Protein AF-L1J5E9-F1 (afdb_monomer_lite)

Structure (mmCIF, N/CA/C/O backbone):
data_AF-L1J5E9-F1
#
_entry.id   AF-L1J5E9-F1
#
loop_
_atom_site.group_PDB
_atom_site.id
_atom_site.type_symbol
_atom_site.label_atom_id
_atom_site.label_alt_id
_atom_site.label_comp_id
_atom_site.label_asym_id
_atom_site.label_entity_id
_atom_site.label_seq_id
_atom_site.pdbx_PDB_ins_code
_atom_site.Cartn_x
_atom_site.Cartn_y
_atom_site.Cartn_z
_atom_site.occupancy
_atom_site.B_iso_or_equiv
_atom_site.auth_seq_id
_atom_site.auth_comp_id
_atom_site.auth_asym_id
_atom_site.auth_atom_id
_atom_site.pdbx_PDB_model_num
ATOM 1 N N . MET A 1 1 ? -23.977 -14.784 -32.448 1.00 59.81 1 MET A N 1
ATOM 2 C CA . MET A 1 1 ? -24.125 -14.563 -30.993 1.00 59.81 1 MET A CA 1
ATOM 3 C C . MET A 1 1 ? -22.884 -13.841 -30.499 1.00 59.81 1 MET A C 1
ATOM 5 O O . MET A 1 1 ? -21.807 -14.130 -31.009 1.00 59.81 1 MET A O 1
ATOM 9 N N . SER A 1 2 ? -23.032 -12.866 -29.598 1.00 71.31 2 SER A N 1
ATOM 10 C CA . SER A 1 2 ? -21.884 -12.173 -28.995 1.00 71.31 2 SER A CA 1
ATOM 11 C C . SER A 1 2 ? -21.079 -13.171 -28.168 1.00 71.31 2 SER A C 1
ATOM 13 O O . SER A 1 2 ? -21.657 -13.899 -27.369 1.00 71.31 2 SER A O 1
ATOM 15 N N . PHE A 1 3 ? -19.759 -13.188 -28.349 1.00 68.50 3 PHE A N 1
ATOM 16 C CA . PHE A 1 3 ? -18.828 -14.067 -27.632 1.00 68.50 3 PHE A CA 1
ATOM 17 C C . PHE A 1 3 ? -18.921 -13.933 -26.097 1.00 68.50 3 PHE A C 1
ATOM 19 O O . PHE A 1 3 ? -18.527 -14.836 -25.371 1.00 68.50 3 PHE A O 1
ATOM 26 N N . PHE A 1 4 ? -19.482 -12.825 -25.603 1.00 83.06 4 PHE A N 1
ATOM 27 C CA . PHE A 1 4 ? -19.633 -12.534 -24.176 1.00 83.06 4 PHE A CA 1
ATOM 28 C C . PHE A 1 4 ? -21.056 -12.734 -23.641 1.00 83.06 4 PHE A C 1
ATOM 30 O O . PHE A 1 4 ? -21.322 -12.358 -22.503 1.00 83.06 4 PHE A O 1
ATOM 37 N N . ALA A 1 5 ? -21.977 -13.281 -24.444 1.00 81.00 5 ALA A N 1
ATOM 38 C CA . ALA A 1 5 ? -23.386 -13.409 -24.063 1.00 81.00 5 ALA A CA 1
ATOM 39 C C . ALA A 1 5 ? -23.590 -14.217 -22.768 1.00 81.00 5 ALA A C 1
ATOM 41 O O . ALA A 1 5 ? -24.485 -13.895 -21.992 1.00 81.00 5 ALA A O 1
ATOM 42 N N . ASP A 1 6 ? -22.711 -15.190 -22.514 1.00 86.31 6 ASP A N 1
ATOM 43 C CA . ASP A 1 6 ? -22.825 -16.121 -21.390 1.00 86.31 6 ASP A CA 1
ATOM 44 C C . ASP A 1 6 ? -21.812 -15.849 -20.267 1.00 86.31 6 ASP A C 1
ATOM 46 O O . ASP A 1 6 ? -21.653 -16.675 -19.370 1.00 86.31 6 ASP A O 1
ATOM 50 N N . VAL A 1 7 ? -21.097 -14.715 -20.292 1.00 81.19 7 VAL A N 1
ATOM 51 C CA . VAL A 1 7 ? -20.149 -14.379 -19.219 1.00 81.19 7 VAL A CA 1
ATOM 52 C C . VAL A 1 7 ? -20.923 -13.812 -18.023 1.00 81.19 7 VAL A C 1
ATOM 54 O O . VAL A 1 7 ? -21.458 -12.703 -18.116 1.00 81.19 7 VAL A O 1
ATOM 57 N N . PRO A 1 8 ? -20.989 -14.525 -16.881 1.00 80.62 8 PRO A N 1
ATOM 58 C CA . PRO A 1 8 ? -21.713 -14.042 -15.718 1.00 80.62 8 PRO A CA 1
ATOM 59 C C . PRO A 1 8 ? -20.995 -12.837 -15.110 1.00 80.62 8 PRO A C 1
ATOM 61 O O . PRO A 1 8 ? -19.765 -12.780 -15.032 1.00 80.62 8 PRO A O 1
ATOM 64 N N . LYS A 1 9 ? -21.774 -11.867 -14.630 1.00 80.19 9 LYS A N 1
ATOM 65 C CA . LYS A 1 9 ? -21.230 -10.730 -13.887 1.00 80.19 9 LYS A CA 1
ATOM 66 C C . LYS A 1 9 ? -20.602 -11.245 -12.592 1.00 80.19 9 LYS A C 1
ATOM 68 O O . LYS A 1 9 ? -21.281 -11.893 -11.797 1.00 80.19 9 LYS A O 1
ATOM 73 N N . ALA A 1 10 ? -19.324 -10.940 -12.376 1.00 70.69 10 ALA A N 1
ATOM 74 C CA . ALA A 1 10 ? -18.655 -11.272 -11.125 1.00 70.69 10 ALA A CA 1
ATOM 75 C C . ALA A 1 10 ? -19.403 -10.631 -9.938 1.00 70.69 10 ALA A C 1
ATOM 77 O O . ALA A 1 10 ? -19.880 -9.492 -10.063 1.00 70.69 10 ALA A O 1
ATOM 78 N N . PRO A 1 11 ? -19.522 -11.332 -8.796 1.00 69.56 11 PRO A N 1
ATOM 79 C CA . PRO A 1 11 ? -20.085 -10.733 -7.599 1.00 69.56 11 PRO A CA 1
ATOM 80 C C . PRO A 1 11 ? -19.253 -9.501 -7.203 1.00 69.56 11 PRO A C 1
ATOM 82 O O . PRO A 1 11 ? -18.027 -9.516 -7.343 1.00 69.56 11 PRO A O 1
ATOM 85 N N . PRO A 1 12 ? -19.895 -8.411 -6.753 1.00 65.38 12 PRO A N 1
ATOM 86 C CA . PRO A 1 12 ? -19.182 -7.210 -6.344 1.00 65.38 12 PRO A CA 1
ATOM 87 C C . PRO A 1 12 ? -18.265 -7.510 -5.156 1.00 65.38 12 PRO A C 1
ATOM 89 O O . PRO A 1 12 ? -18.645 -8.236 -4.238 1.00 65.38 12 PRO A O 1
ATOM 92 N N . ASP A 1 13 ? -17.069 -6.919 -5.163 1.00 73.38 13 ASP A N 1
ATOM 93 C CA . ASP A 1 13 ? -16.124 -7.061 -4.058 1.00 73.38 13 ASP A CA 1
ATOM 94 C C . ASP A 1 13 ? -16.768 -6.554 -2.745 1.00 73.38 13 ASP A C 1
ATOM 96 O O . ASP A 1 13 ? -17.261 -5.416 -2.699 1.00 73.38 13 ASP A O 1
ATOM 100 N N . PRO A 1 14 ? -16.796 -7.370 -1.674 1.00 65.50 14 PRO A N 1
ATOM 101 C CA . PRO A 1 14 ? -17.473 -7.012 -0.433 1.00 65.50 14 PRO A CA 1
ATOM 102 C C . PRO A 1 14 ? -16.949 -5.729 0.220 1.00 65.50 14 PRO A C 1
ATOM 104 O O . PRO A 1 14 ? -17.723 -5.056 0.892 1.00 65.50 14 PRO A O 1
ATOM 107 N N . LEU A 1 15 ? -15.683 -5.351 0.012 1.00 66.94 15 LEU A N 1
ATOM 108 C CA . LEU A 1 15 ? -15.089 -4.130 0.563 1.00 66.94 15 LEU A CA 1
ATOM 109 C C . LEU A 1 15 ? -15.305 -2.918 -0.353 1.00 66.94 15 LEU A C 1
ATOM 111 O O . LEU A 1 15 ? -15.696 -1.855 0.126 1.00 66.94 15 LEU A O 1
ATOM 115 N N . LEU A 1 16 ? -15.114 -3.062 -1.667 1.00 71.50 16 LEU A N 1
ATOM 116 C CA . LEU A 1 16 ? -15.318 -1.966 -2.625 1.00 71.50 16 LEU A CA 1
ATOM 117 C C . LEU A 1 16 ? -16.800 -1.602 -2.783 1.00 71.50 16 LEU A C 1
ATOM 119 O O . LEU A 1 16 ? -17.133 -0.437 -3.021 1.00 71.50 16 LEU A O 1
ATOM 123 N N . SER A 1 17 ? -17.705 -2.571 -2.606 1.00 75.19 17 SER A N 1
ATOM 124 C CA . SER A 1 17 ? -19.151 -2.322 -2.638 1.00 75.19 17 SER A CA 1
ATOM 125 C C . SER A 1 17 ? -19.602 -1.348 -1.541 1.00 75.19 17 SER A C 1
ATOM 127 O O . SER A 1 17 ? -20.526 -0.565 -1.769 1.00 75.19 17 SER A O 1
ATOM 129 N N . ILE A 1 18 ? -18.922 -1.342 -0.387 1.00 76.06 18 ILE A N 1
ATOM 130 C CA . ILE A 1 18 ? -19.205 -0.449 0.745 1.00 76.06 18 ILE A CA 1
ATOM 131 C C . ILE A 1 18 ? -18.944 1.004 0.348 1.00 76.06 18 ILE A C 1
ATOM 133 O O . ILE A 1 18 ? -19.786 1.867 0.580 1.00 76.06 18 ILE A O 1
ATOM 137 N N . THR A 1 19 ? -17.827 1.276 -0.330 1.00 74.56 19 THR A N 1
ATOM 138 C CA . THR A 1 19 ? -17.512 2.623 -0.826 1.00 74.56 19 THR A CA 1
ATOM 139 C C . THR A 1 19 ? -18.524 3.104 -1.861 1.00 74.56 19 THR A C 1
ATOM 141 O O . THR A 1 19 ? -18.862 4.287 -1.884 1.00 74.56 19 THR A O 1
ATOM 144 N N . GLY A 1 20 ? -19.039 2.199 -2.700 1.00 79.88 20 GLY A N 1
ATOM 145 C CA . GLY A 1 20 ? -20.131 2.507 -3.625 1.00 79.88 20 GLY A CA 1
ATOM 146 C C . GLY A 1 20 ? -21.389 2.985 -2.894 1.00 79.88 20 GLY A C 1
ATOM 147 O O . GLY A 1 20 ? -21.917 4.048 -3.221 1.00 79.88 20 GLY A O 1
ATOM 148 N N . ARG A 1 21 ? -21.825 2.247 -1.863 1.00 82.06 21 ARG A N 1
ATOM 149 C CA . ARG A 1 21 ? -23.001 2.604 -1.048 1.00 82.06 21 ARG A CA 1
ATOM 150 C C . ARG A 1 21 ? -22.783 3.882 -0.237 1.00 82.06 21 ARG A C 1
ATOM 152 O O . ARG A 1 21 ? -23.626 4.773 -0.282 1.00 82.06 21 ARG A O 1
ATOM 159 N N . PHE A 1 22 ? -21.613 4.041 0.384 1.00 80.06 22 PHE A N 1
ATOM 160 C CA . PHE A 1 22 ? -21.240 5.265 1.096 1.00 80.06 22 PHE A CA 1
ATOM 161 C C . PHE A 1 22 ? -21.305 6.504 0.193 1.00 80.06 22 PHE A C 1
ATOM 163 O O . PHE A 1 22 ? -21.811 7.546 0.606 1.00 80.06 22 PHE A O 1
ATOM 170 N N . LYS A 1 23 ? -20.810 6.421 -1.051 1.00 81.69 23 LYS A N 1
ATOM 171 C CA . LYS A 1 23 ? -20.869 7.544 -2.002 1.00 81.69 23 LYS A CA 1
ATOM 172 C C . LYS A 1 23 ? -22.300 7.880 -2.430 1.00 81.69 23 LYS A C 1
ATOM 174 O O . LYS A 1 23 ? -22.588 9.057 -2.612 1.00 81.69 23 LYS A O 1
ATOM 179 N N . ALA A 1 24 ? -23.168 6.878 -2.566 1.00 86.19 24 ALA A N 1
ATOM 180 C CA . ALA A 1 24 ? -24.560 7.054 -2.982 1.00 86.19 24 ALA A CA 1
ATOM 181 C C . ALA A 1 24 ? -25.473 7.653 -1.890 1.00 86.19 24 ALA A C 1
ATOM 183 O O . ALA A 1 24 ? -26.520 8.207 -2.209 1.00 86.19 24 ALA A O 1
ATOM 184 N N . ASP A 1 25 ? -25.088 7.566 -0.616 1.00 80.50 25 ASP A N 1
ATOM 185 C CA . ASP A 1 25 ? -25.850 8.100 0.518 1.00 80.50 25 ASP A CA 1
ATOM 186 C C . ASP A 1 25 ? -25.759 9.635 0.612 1.00 80.50 25 ASP A C 1
ATOM 188 O O . ASP A 1 25 ? -24.664 10.187 0.680 1.00 80.50 25 ASP A O 1
ATOM 192 N N . SER A 1 26 ? -26.882 10.352 0.639 1.00 86.94 26 SER A N 1
ATOM 193 C CA . SER A 1 26 ? -26.911 11.824 0.693 1.00 86.94 26 SER A CA 1
ATOM 194 C C . SER A 1 26 ? -26.981 12.411 2.110 1.00 86.94 26 SER A C 1
ATOM 196 O O . SER A 1 26 ? -27.050 13.632 2.255 1.00 86.94 26 SER A O 1
ATOM 198 N N . ARG A 1 27 ? -26.996 11.584 3.165 1.00 83.56 27 ARG A N 1
ATOM 199 C CA . ARG A 1 27 ? -27.071 12.059 4.557 1.00 83.56 27 ARG A CA 1
ATOM 200 C C . ARG A 1 27 ? -25.801 12.849 4.940 1.00 83.56 27 ARG A C 1
ATOM 202 O O . ARG A 1 27 ? -24.700 12.394 4.629 1.00 83.56 27 ARG A O 1
ATOM 209 N N . PRO A 1 28 ? -25.917 13.996 5.646 1.00 74.62 28 PRO A N 1
ATOM 210 C CA . PRO A 1 28 ? -24.766 14.841 5.995 1.00 74.62 28 PRO A CA 1
ATOM 211 C C . PRO A 1 28 ? -23.862 14.242 7.089 1.00 74.62 28 PRO A C 1
ATOM 213 O O . PRO A 1 28 ? -22.670 14.525 7.111 1.00 74.62 28 PRO A O 1
ATOM 216 N N . ASN A 1 29 ? -24.402 13.375 7.953 1.00 72.06 29 ASN A N 1
ATOM 217 C CA . ASN A 1 29 ? -23.679 12.721 9.052 1.00 72.06 29 ASN A CA 1
ATOM 218 C C . ASN A 1 29 ? -23.455 11.231 8.745 1.00 72.06 29 ASN A C 1
ATOM 220 O O . ASN A 1 29 ? -24.035 10.368 9.402 1.00 72.06 29 ASN A O 1
ATOM 224 N N . LYS A 1 30 ? -22.669 10.927 7.707 1.00 76.19 30 LYS A N 1
ATOM 225 C CA . LYS A 1 30 ? -22.334 9.549 7.300 1.00 76.19 30 LYS A CA 1
ATOM 226 C C . LYS A 1 30 ? -20.843 9.261 7.479 1.00 76.19 30 LYS A C 1
ATOM 228 O O . LYS A 1 30 ? -20.010 10.129 7.220 1.00 76.19 30 LYS A O 1
ATOM 233 N N . PHE A 1 31 ? -20.500 8.024 7.838 1.00 75.31 31 PHE A N 1
ATOM 234 C CA . PHE A 1 31 ? -19.116 7.613 8.107 1.00 75.31 31 PHE A CA 1
ATOM 235 C C . PHE A 1 31 ? -18.721 6.393 7.267 1.00 75.31 31 PHE A C 1
ATOM 237 O O . PHE A 1 31 ? -19.439 5.394 7.240 1.00 75.31 31 PHE A O 1
ATOM 244 N N . ASP A 1 32 ? -17.570 6.466 6.591 1.00 74.44 32 ASP A N 1
ATOM 245 C CA . ASP A 1 32 ? -16.994 5.329 5.865 1.00 74.44 32 ASP A CA 1
ATOM 246 C C . ASP A 1 32 ? -15.977 4.626 6.765 1.00 74.44 32 ASP A C 1
ATOM 248 O O . ASP A 1 32 ? -14.886 5.143 7.035 1.00 74.44 32 ASP A O 1
ATOM 252 N N . LEU A 1 33 ? -16.369 3.451 7.249 1.00 76.44 33 LEU A N 1
ATOM 253 C CA . LEU A 1 33 ? -15.588 2.629 8.169 1.00 76.44 33 LEU A CA 1
ATOM 254 C C . LEU A 1 33 ? -15.134 1.322 7.506 1.00 76.44 33 LEU A C 1
ATOM 256 O O . LEU A 1 33 ? -14.604 0.443 8.188 1.00 76.44 33 LEU A O 1
ATOM 260 N N . GLY A 1 34 ? -15.359 1.184 6.194 1.00 70.88 34 GLY A N 1
ATOM 261 C CA . GLY A 1 34 ? -15.133 -0.047 5.446 1.00 70.88 34 GLY A CA 1
ATOM 262 C C . GLY A 1 34 ? -13.685 -0.201 4.993 1.00 70.88 34 GLY A C 1
ATOM 263 O O . GLY A 1 34 ? -12.978 -1.114 5.435 1.00 70.88 34 GLY A O 1
ATOM 264 N N . ILE A 1 35 ? -13.230 0.682 4.098 1.00 71.38 35 ILE A N 1
ATOM 265 C CA . ILE A 1 35 ? -11.861 0.616 3.567 1.00 71.38 35 ILE A CA 1
ATOM 266 C C . ILE A 1 35 ? -10.889 1.256 4.562 1.00 71.38 35 ILE A C 1
ATOM 268 O O . ILE A 1 35 ? -11.084 2.386 5.012 1.00 71.38 35 ILE A O 1
ATOM 272 N N . GLY A 1 36 ? -9.812 0.529 4.869 1.00 67.75 36 GLY A N 1
ATOM 273 C CA . GLY A 1 36 ? -8.711 0.930 5.750 1.00 67.75 36 GLY A CA 1
ATOM 274 C C . GLY A 1 36 ? -7.794 2.008 5.185 1.00 67.75 36 GLY A C 1
ATOM 275 O O . GLY A 1 36 ? -6.592 1.788 5.098 1.00 67.75 36 GLY A O 1
ATOM 276 N N . VAL A 1 37 ? -8.348 3.144 4.768 1.00 71.69 37 VAL A N 1
ATOM 277 C CA . VAL A 1 37 ? -7.562 4.326 4.401 1.00 71.69 37 VAL A CA 1
ATOM 278 C C . VAL A 1 37 ? -7.413 5.196 5.639 1.00 71.69 37 VAL A C 1
ATOM 280 O O . VAL A 1 37 ? -8.411 5.476 6.304 1.00 71.69 37 VAL A O 1
ATOM 283 N N . LEU A 1 38 ? -6.186 5.629 5.927 1.00 70.12 38 LEU A N 1
ATOM 284 C CA . LEU A 1 38 ? -5.931 6.651 6.934 1.00 70.12 38 LEU A CA 1
ATOM 285 C C . LEU A 1 38 ? -6.590 7.952 6.473 1.00 70.12 38 LEU A C 1
ATOM 287 O O . LEU A 1 38 ? -6.271 8.439 5.386 1.00 70.12 38 LEU A O 1
ATOM 291 N N . ARG A 1 39 ? -7.514 8.505 7.262 1.00 72.31 39 ARG A N 1
ATOM 292 C CA . ARG A 1 39 ? -8.186 9.761 6.911 1.00 72.31 39 ARG A CA 1
ATOM 293 C C . ARG A 1 39 ? -7.890 10.851 7.923 1.00 72.31 39 ARG A C 1
ATOM 295 O O . ARG A 1 39 ? -7.476 10.604 9.050 1.00 72.31 39 ARG A O 1
ATOM 302 N N . ARG A 1 40 ? -8.069 12.084 7.476 1.00 70.25 40 ARG A N 1
ATOM 303 C CA . ARG A 1 40 ? -8.053 13.277 8.315 1.00 70.25 40 ARG A CA 1
ATOM 304 C C . ARG A 1 40 ? -9.421 13.439 8.983 1.00 70.25 40 ARG A C 1
ATOM 306 O O . ARG A 1 40 ? -10.389 12.776 8.615 1.00 70.25 40 ARG A O 1
ATOM 313 N N . THR A 1 41 ? -9.503 14.355 9.942 1.00 66.44 41 THR A N 1
ATOM 314 C CA . THR A 1 41 ? -10.737 14.657 10.691 1.00 66.44 41 THR A CA 1
ATOM 315 C C . THR A 1 41 ? -11.871 15.184 9.804 1.00 66.44 41 THR A C 1
ATOM 317 O O . THR A 1 41 ? -13.035 15.051 10.149 1.00 66.44 41 THR A O 1
ATOM 320 N N . ASP A 1 42 ? -11.549 15.732 8.632 1.00 67.69 42 ASP A N 1
ATOM 321 C CA . ASP A 1 42 ? -12.510 16.158 7.604 1.00 67.69 42 ASP A CA 1
ATOM 322 C C . ASP A 1 42 ? -12.923 15.024 6.638 1.00 67.69 42 ASP A C 1
ATOM 324 O O . ASP A 1 42 ? -13.550 15.276 5.609 1.00 67.69 42 ASP A O 1
ATOM 328 N N . ASN A 1 43 ? -12.571 13.771 6.955 1.00 63.38 43 ASN A N 1
ATOM 329 C CA . ASN A 1 43 ? -12.854 12.569 6.169 1.00 63.38 43 ASN A CA 1
ATOM 330 C C . ASN A 1 43 ? -12.133 12.501 4.800 1.00 63.38 43 ASN A C 1
ATOM 332 O O . ASN A 1 43 ? -12.464 11.654 3.964 1.00 63.38 43 ASN A O 1
ATOM 336 N N . THR A 1 44 ? -11.121 13.345 4.563 1.00 71.62 44 THR A N 1
ATOM 337 C CA . THR A 1 44 ? -10.231 13.258 3.388 1.00 71.62 44 THR A CA 1
ATOM 338 C C . THR A 1 44 ? -9.091 12.264 3.621 1.00 71.62 44 THR A C 1
ATOM 340 O O . THR A 1 44 ? -8.734 11.975 4.760 1.00 71.62 44 THR A O 1
ATOM 343 N N . SER A 1 45 ? -8.495 11.714 2.558 1.00 73.50 45 SER A N 1
ATOM 344 C CA . SER A 1 45 ? -7.353 10.796 2.714 1.00 73.50 45 SER A CA 1
ATOM 345 C C . SER A 1 45 ? -6.149 11.532 3.304 1.00 73.50 45 SER A C 1
ATOM 347 O O . SER A 1 45 ? -5.813 12.638 2.880 1.00 73.50 45 SER A O 1
ATOM 349 N N . HIS A 1 46 ? -5.501 10.924 4.294 1.00 76.12 46 HIS A N 1
ATOM 350 C CA . HIS A 1 46 ? -4.270 11.455 4.852 1.00 76.12 46 HIS A CA 1
ATOM 351 C C . HIS A 1 46 ? -3.115 11.174 3.893 1.00 76.12 46 HIS A C 1
ATOM 353 O O . HIS A 1 46 ? -2.827 10.027 3.557 1.00 76.12 46 HIS A O 1
ATOM 359 N N . GLU A 1 47 ? -2.432 12.237 3.493 1.00 80.69 47 GLU A N 1
ATOM 360 C CA . GLU A 1 47 ? -1.207 12.167 2.712 1.00 80.69 47 GLU A CA 1
ATOM 361 C C . GLU A 1 47 ? -0.080 12.783 3.534 1.00 80.69 47 GLU A C 1
ATOM 363 O O . GLU A 1 47 ? -0.186 13.936 3.959 1.00 80.69 47 GLU A O 1
ATOM 368 N N . PHE A 1 48 ? 0.993 12.020 3.722 1.00 83.75 48 PHE A N 1
ATOM 369 C CA . PHE A 1 48 ? 2.194 12.464 4.419 1.00 83.75 48 PHE A CA 1
ATOM 370 C C . PHE A 1 48 ? 2.840 13.645 3.680 1.00 83.75 48 PHE A C 1
ATOM 372 O O . PHE A 1 48 ? 3.054 13.593 2.464 1.00 83.75 48 PHE A O 1
ATOM 379 N N . GLU A 1 49 ? 3.164 14.723 4.396 1.00 86.62 49 GLU A N 1
ATOM 380 C CA . GLU A 1 49 ? 3.794 15.897 3.780 1.00 86.62 49 GLU A CA 1
ATOM 381 C C . GLU A 1 49 ? 5.219 15.555 3.326 1.00 86.62 49 GLU A C 1
ATOM 383 O O . GLU A 1 49 ? 5.671 16.031 2.287 1.00 86.62 49 GLU A O 1
ATOM 388 N N . THR A 1 50 ? 5.897 14.643 4.020 1.00 89.19 50 THR A N 1
ATOM 389 C CA . THR A 1 50 ? 7.155 14.036 3.555 1.00 89.19 50 THR A CA 1
ATOM 390 C C . THR A 1 50 ? 7.044 13.381 2.184 1.00 89.19 50 THR A C 1
ATOM 392 O O . THR A 1 50 ? 7.902 13.607 1.330 1.00 89.19 50 THR A O 1
ATOM 395 N N . VAL A 1 51 ? 5.955 12.655 1.924 1.00 84.50 51 VAL A N 1
ATOM 396 C CA . VAL A 1 51 ? 5.665 12.058 0.613 1.00 84.50 51 VAL A CA 1
ATOM 397 C C . VAL A 1 51 ? 5.440 13.132 -0.444 1.00 84.50 51 VAL A C 1
ATOM 399 O O . VAL A 1 51 ? 5.975 13.012 -1.542 1.00 84.50 51 VAL A O 1
ATOM 402 N N . LYS A 1 52 ? 4.726 14.216 -0.124 1.00 86.06 52 LYS A N 1
ATOM 403 C CA . LYS A 1 52 ? 4.515 15.338 -1.057 1.00 86.06 52 LYS A CA 1
ATOM 404 C C . LYS A 1 52 ? 5.809 16.061 -1.401 1.00 86.06 52 LYS A C 1
ATOM 406 O O . LYS A 1 52 ? 6.037 16.390 -2.564 1.00 86.06 52 LYS A O 1
ATOM 411 N N . VAL A 1 53 ? 6.649 16.318 -0.401 1.00 87.75 53 VAL A N 1
ATOM 412 C CA . VAL A 1 53 ? 7.949 16.968 -0.592 1.00 87.75 53 VAL A CA 1
ATOM 413 C C . VAL A 1 53 ? 8.869 16.076 -1.424 1.00 87.75 53 VAL A C 1
ATOM 415 O O . VAL A 1 53 ? 9.420 16.549 -2.415 1.00 87.75 53 VAL A O 1
ATOM 418 N N . ALA A 1 54 ? 8.968 14.783 -1.098 1.00 84.69 54 ALA A N 1
ATOM 419 C CA . ALA A 1 54 ? 9.768 13.832 -1.866 1.00 84.69 54 ALA A CA 1
ATOM 420 C C . ALA A 1 54 ? 9.235 13.638 -3.296 1.00 84.69 54 ALA A C 1
ATOM 422 O O . ALA A 1 54 ? 10.004 13.597 -4.248 1.00 84.69 54 ALA A O 1
ATOM 423 N N . ALA A 1 55 ? 7.917 13.588 -3.494 1.00 83.56 55 ALA A N 1
ATOM 424 C CA . ALA A 1 55 ? 7.332 13.469 -4.829 1.00 83.56 55 ALA A CA 1
ATOM 425 C C . ALA A 1 55 ? 7.645 14.682 -5.724 1.00 83.56 55 ALA A C 1
ATOM 427 O O . ALA A 1 55 ? 7.772 14.519 -6.933 1.00 83.56 55 ALA A O 1
ATOM 428 N N . LYS A 1 56 ? 7.809 15.887 -5.154 1.00 86.31 56 LYS A N 1
ATOM 429 C CA . LYS A 1 56 ? 8.242 17.083 -5.903 1.00 86.31 56 LYS A CA 1
ATOM 430 C C . LYS A 1 56 ? 9.715 17.025 -6.311 1.00 86.31 56 LYS A C 1
ATOM 432 O O . LYS A 1 56 ? 10.070 17.600 -7.336 1.00 86.31 56 LYS A O 1
ATOM 437 N N . SER A 1 57 ? 10.566 16.371 -5.518 1.00 79.06 57 SER A N 1
ATOM 438 C CA . SER A 1 57 ? 11.994 16.212 -5.823 1.00 79.06 57 SER A CA 1
ATOM 439 C C . SER A 1 57 ? 12.294 14.998 -6.710 1.00 79.06 57 SER A C 1
ATOM 441 O O . SER A 1 57 ? 13.374 14.921 -7.296 1.00 79.06 57 SER A O 1
ATOM 443 N N . VAL A 1 58 ? 11.341 14.075 -6.865 1.00 73.94 58 VAL A N 1
ATOM 444 C CA . VAL A 1 58 ? 11.457 12.900 -7.735 1.00 73.94 58 VAL A CA 1
ATOM 445 C C . VAL A 1 58 ? 10.756 13.164 -9.066 1.00 73.94 58 VAL A C 1
ATOM 447 O O . VAL A 1 58 ? 9.531 13.181 -9.155 1.00 73.94 58 VAL A O 1
ATOM 450 N N . ALA A 1 59 ? 11.530 13.306 -10.142 1.00 72.88 59 ALA A N 1
ATOM 451 C CA . ALA A 1 59 ? 10.960 13.363 -11.483 1.00 72.88 59 ALA A CA 1
ATOM 452 C C . ALA A 1 59 ? 10.280 12.020 -11.836 1.00 72.88 59 ALA A C 1
ATOM 454 O O . ALA A 1 59 ? 10.888 10.957 -11.641 1.00 72.88 59 ALA A O 1
ATOM 455 N N . PRO A 1 60 ? 9.047 12.029 -12.378 1.00 62.00 60 PRO A N 1
ATOM 456 C CA . PRO A 1 60 ? 8.409 10.812 -12.855 1.00 62.00 60 PRO A CA 1
ATOM 457 C C . PRO A 1 60 ? 9.264 10.196 -13.964 1.00 62.00 60 PRO A C 1
ATOM 459 O O . PRO A 1 60 ? 9.606 10.846 -14.949 1.00 62.00 60 PRO A O 1
ATOM 462 N N . SER A 1 61 ? 9.631 8.927 -13.797 1.00 59.72 61 SER A N 1
ATOM 463 C CA . SER A 1 61 ? 10.407 8.190 -14.791 1.00 59.72 61 SER A CA 1
ATOM 464 C C . SER A 1 61 ? 9.554 7.092 -15.403 1.00 59.72 61 SER A C 1
ATOM 466 O O . SER A 1 61 ? 9.091 6.215 -14.677 1.00 59.72 61 SER A O 1
ATOM 468 N N . CYS A 1 62 ? 9.441 7.072 -16.729 1.00 45.56 62 CYS A N 1
ATOM 469 C CA . CYS A 1 62 ? 8.872 5.948 -17.485 1.00 45.56 62 CYS A CA 1
ATOM 470 C C . CYS A 1 62 ? 9.896 4.813 -17.699 1.00 45.56 62 CYS A C 1
ATOM 472 O O . CYS A 1 62 ? 9.856 4.117 -18.709 1.00 45.56 62 CYS A O 1
ATOM 474 N N . PHE A 1 63 ? 10.859 4.668 -16.784 1.00 47.78 63 PHE A N 1
ATOM 475 C CA . PHE A 1 63 ? 11.904 3.652 -16.867 1.00 47.78 63 PHE A CA 1
ATOM 476 C C . PHE A 1 63 ? 11.436 2.368 -16.183 1.00 47.78 63 PHE A C 1
ATOM 478 O O . PHE A 1 63 ? 10.856 2.427 -15.097 1.00 47.78 63 PHE A O 1
ATOM 485 N N . TYR A 1 64 ? 11.714 1.226 -16.806 1.00 41.81 64 TYR A N 1
ATOM 486 C CA . TYR A 1 64 ? 11.491 -0.085 -16.210 1.00 41.81 64 TYR A CA 1
ATOM 487 C C . TYR A 1 64 ? 12.534 -0.314 -15.096 1.00 41.81 64 TYR A C 1
ATOM 489 O O . TYR A 1 64 ? 13.720 -0.214 -15.394 1.00 41.81 64 TYR A O 1
ATOM 497 N N . PRO A 1 65 ? 12.151 -0.557 -13.825 1.00 49.78 65 PRO A N 1
ATOM 498 C CA . PRO A 1 65 ? 13.091 -0.929 -12.750 1.00 49.78 65 PRO A CA 1
ATOM 499 C C . PRO A 1 65 ? 14.128 -2.038 -13.063 1.00 49.78 65 PRO A C 1
ATOM 501 O O . PRO A 1 65 ? 14.201 -2.641 -14.131 1.00 49.78 65 PRO A O 1
ATOM 504 N N . HIS A 1 66 ? 14.888 -2.407 -12.044 1.00 46.41 66 HIS A N 1
ATOM 505 C CA . HIS A 1 66 ? 15.513 -3.724 -11.970 1.00 46.41 66 HIS A CA 1
ATOM 506 C C . HIS A 1 66 ? 14.496 -4.773 -11.420 1.00 46.41 66 HIS A C 1
ATOM 508 O O . HIS A 1 66 ? 13.596 -4.380 -10.684 1.00 46.41 66 HIS A O 1
ATOM 514 N N . PRO A 1 67 ? 14.585 -6.096 -11.700 1.00 42.09 67 PRO A N 1
ATOM 515 C CA . PRO A 1 67 ? 13.606 -7.123 -11.275 1.00 42.09 67 PRO A CA 1
ATOM 516 C C . PRO A 1 67 ? 13.624 -7.407 -9.780 1.00 42.09 67 PRO A C 1
ATOM 518 O O . PRO A 1 67 ? 12.713 -8.009 -9.235 1.00 42.09 67 PRO A O 1
ATOM 521 N N . GLY A 1 68 ? 14.671 -6.952 -9.097 1.00 47.19 68 GLY A N 1
ATOM 522 C CA . GLY A 1 68 ? 14.702 -6.861 -7.639 1.00 47.19 68 GLY A CA 1
ATOM 523 C C . GLY A 1 68 ? 13.988 -5.624 -7.078 1.00 47.19 68 GLY A C 1
ATOM 524 O O . GLY A 1 68 ? 14.031 -5.414 -5.872 1.00 47.19 68 GLY A O 1
ATOM 525 N N . GLY A 1 69 ? 13.365 -4.791 -7.918 1.00 54.44 69 GLY A N 1
ATOM 526 C CA . GLY A 1 69 ? 12.901 -3.456 -7.550 1.00 54.44 69 GLY A CA 1
ATOM 527 C C . GLY A 1 69 ? 14.047 -2.439 -7.466 1.00 54.44 69 GLY A C 1
ATOM 528 O O . GLY A 1 69 ? 15.104 -2.614 -8.069 1.00 54.44 69 GLY A O 1
ATOM 529 N N . ASP A 1 70 ? 13.827 -1.342 -6.742 1.00 62.78 70 ASP A N 1
ATOM 530 C CA . ASP A 1 70 ? 14.875 -0.364 -6.419 1.00 62.78 70 ASP A CA 1
ATOM 531 C C . ASP A 1 70 ? 15.709 -0.901 -5.239 1.00 62.78 70 ASP A C 1
ATOM 533 O O . ASP A 1 70 ? 15.214 -0.994 -4.118 1.00 62.78 70 ASP A O 1
ATOM 537 N N . ASP A 1 71 ? 16.968 -1.289 -5.473 1.00 61.44 71 ASP A N 1
ATOM 538 C CA . ASP A 1 71 ? 17.823 -1.916 -4.443 1.00 61.44 71 ASP A CA 1
ATOM 539 C C . ASP A 1 71 ? 17.990 -1.030 -3.197 1.00 61.44 71 ASP A C 1
ATOM 541 O O . ASP A 1 71 ? 18.081 -1.515 -2.066 1.00 61.44 71 ASP A O 1
ATOM 545 N N . LYS A 1 72 ? 17.989 0.292 -3.403 1.00 65.94 72 LYS A N 1
ATOM 546 C CA . LYS A 1 72 ? 18.077 1.287 -2.336 1.00 65.94 72 LYS A CA 1
ATOM 547 C C . LYS A 1 72 ? 16.800 1.297 -1.492 1.00 65.94 72 LYS A C 1
ATOM 549 O O . LYS A 1 72 ? 16.893 1.258 -0.269 1.00 65.94 72 LYS A O 1
ATOM 554 N N . PHE A 1 73 ? 15.625 1.257 -2.119 1.00 66.56 73 PHE A N 1
ATOM 555 C CA . PHE A 1 73 ? 14.342 1.045 -1.451 1.00 66.56 73 PHE A CA 1
ATOM 556 C C . PHE A 1 73 ? 14.340 -0.257 -0.648 1.00 66.56 73 PHE A C 1
ATOM 558 O O . PHE A 1 73 ? 14.008 -0.227 0.532 1.00 66.56 73 PHE A O 1
ATOM 565 N N . VAL A 1 74 ? 14.747 -1.382 -1.245 1.00 60.34 74 VAL A N 1
ATOM 566 C CA . VAL A 1 74 ? 14.755 -2.689 -0.564 1.00 60.34 74 VAL A CA 1
ATOM 567 C C . VAL A 1 74 ? 15.669 -2.666 0.663 1.00 60.34 74 VAL A C 1
ATOM 569 O O . VAL A 1 74 ? 15.265 -3.118 1.732 1.00 60.34 74 VAL A O 1
ATOM 572 N N . SER A 1 75 ? 16.868 -2.091 0.544 1.00 63.47 75 SER A N 1
ATOM 573 C CA . SER A 1 75 ? 17.814 -1.971 1.660 1.00 63.47 75 SER A CA 1
ATOM 574 C C . SER A 1 75 ? 17.297 -1.059 2.774 1.00 63.47 75 SER A C 1
ATOM 576 O O . SER A 1 75 ? 17.363 -1.427 3.945 1.00 63.47 75 SER A O 1
ATOM 578 N N . LEU A 1 76 ? 16.773 0.121 2.429 1.00 64.31 76 LEU A N 1
ATOM 579 C CA . LEU A 1 76 ? 16.259 1.082 3.409 1.00 64.31 76 LEU A CA 1
ATOM 580 C C . LEU A 1 76 ? 14.996 0.554 4.101 1.00 64.31 76 LEU A C 1
ATOM 582 O O . LEU A 1 76 ? 14.827 0.737 5.302 1.00 64.31 76 LEU A O 1
ATOM 586 N N . MET A 1 77 ? 14.134 -0.162 3.376 1.00 67.25 77 MET A N 1
ATOM 587 C CA . MET A 1 77 ? 12.970 -0.824 3.965 1.00 67.25 77 MET A CA 1
ATOM 588 C C . MET A 1 77 ? 13.363 -1.993 4.870 1.00 67.25 77 MET A C 1
ATOM 590 O O . MET A 1 77 ? 12.746 -2.172 5.918 1.00 67.25 77 MET A O 1
ATOM 594 N N . ALA A 1 78 ? 14.387 -2.769 4.508 1.00 59.31 78 ALA A N 1
ATOM 595 C CA . ALA A 1 78 ? 14.907 -3.826 5.371 1.00 59.31 78 ALA A CA 1
ATOM 596 C C . ALA A 1 78 ? 15.450 -3.256 6.691 1.00 59.31 78 ALA A C 1
ATOM 598 O O . ALA A 1 78 ? 15.160 -3.811 7.746 1.00 59.31 78 ALA A O 1
ATOM 599 N N . GLU A 1 79 ? 16.147 -2.117 6.652 1.00 64.31 79 GLU A N 1
ATOM 600 C CA . GLU A 1 79 ? 16.599 -1.408 7.855 1.00 64.31 79 GLU A CA 1
ATOM 601 C C . GLU A 1 79 ? 15.420 -0.940 8.725 1.00 64.31 79 GLU A C 1
ATOM 603 O O . GLU A 1 79 ? 15.429 -1.149 9.937 1.00 64.31 79 GLU A O 1
ATOM 608 N N . VAL A 1 80 ? 14.379 -0.355 8.122 1.00 64.19 80 VAL A N 1
ATOM 609 C CA . VAL A 1 80 ? 13.172 0.087 8.848 1.00 64.19 80 VAL A CA 1
ATOM 610 C C . VAL A 1 80 ? 12.448 -1.085 9.522 1.00 64.19 80 VAL A C 1
ATOM 612 O O . VAL A 1 80 ? 11.937 -0.932 10.629 1.00 64.19 80 VAL A O 1
ATOM 615 N N . ILE A 1 81 ? 12.381 -2.248 8.867 1.00 59.25 81 ILE A N 1
ATOM 616 C CA . ILE A 1 81 ? 11.605 -3.406 9.339 1.00 59.25 81 ILE A CA 1
ATOM 617 C C . ILE A 1 81 ? 12.400 -4.276 10.324 1.00 59.25 81 ILE A C 1
ATOM 619 O O . ILE A 1 81 ? 11.840 -4.736 11.318 1.00 59.25 81 ILE A O 1
ATOM 623 N N . PHE A 1 82 ? 13.682 -4.526 10.050 1.00 54.78 82 PHE A N 1
ATOM 624 C CA . PHE A 1 82 ? 14.503 -5.506 10.773 1.00 54.78 82 PHE A CA 1
ATOM 625 C C . PHE A 1 82 ? 15.625 -4.879 11.615 1.00 54.78 82 PHE A C 1
ATOM 627 O O . PHE A 1 82 ? 16.309 -5.598 12.342 1.00 54.78 82 PHE A O 1
ATOM 634 N N . GLY A 1 83 ? 15.821 -3.558 11.549 1.00 55.88 83 GLY A N 1
ATOM 635 C CA . GLY A 1 83 ? 17.005 -2.907 12.108 1.00 55.88 83 GLY A CA 1
ATOM 636 C C . GLY A 1 83 ? 18.270 -3.219 11.298 1.00 55.88 83 GLY A C 1
ATOM 637 O O . GLY A 1 83 ? 18.224 -3.838 10.237 1.00 55.88 83 GLY A O 1
ATOM 638 N N . SER A 1 84 ? 19.432 -2.788 11.791 1.00 59.44 84 SER A N 1
ATOM 639 C CA . SER A 1 84 ? 20.711 -2.777 11.058 1.00 59.44 84 SER A CA 1
ATOM 640 C C . SER A 1 84 ? 21.325 -4.157 10.738 1.00 59.44 84 SER A C 1
ATOM 642 O O . SER A 1 84 ? 22.495 -4.216 10.361 1.00 59.44 84 SER A O 1
ATOM 644 N N . SER A 1 85 ? 20.612 -5.273 10.936 1.00 47.03 85 SER A N 1
ATOM 645 C CA . SER A 1 85 ? 21.235 -6.590 11.144 1.00 47.03 85 SER A CA 1
ATOM 646 C C . SER A 1 85 ? 20.935 -7.707 10.132 1.00 47.03 85 SER A C 1
ATOM 648 O O . SER A 1 85 ? 21.489 -8.788 10.319 1.00 47.03 85 SER A O 1
ATOM 650 N N . LEU A 1 86 ? 20.182 -7.517 9.036 1.00 41.59 86 LEU A N 1
ATOM 651 C CA . LEU A 1 86 ? 19.982 -8.601 8.044 1.00 41.59 86 LEU A CA 1
ATOM 652 C C . LEU A 1 86 ? 19.815 -8.125 6.583 1.00 41.59 86 LEU A C 1
ATOM 654 O O . LEU A 1 86 ? 18.879 -7.379 6.297 1.00 41.59 86 LEU A O 1
ATOM 658 N N . PRO A 1 87 ? 20.624 -8.623 5.621 1.00 39.28 87 PRO A N 1
ATOM 659 C CA . PRO A 1 87 ? 20.359 -8.460 4.194 1.00 39.28 87 PRO A CA 1
ATOM 660 C C . PRO A 1 87 ? 19.671 -9.711 3.607 1.00 39.28 87 PRO A C 1
ATOM 662 O O . PRO A 1 87 ? 20.234 -10.807 3.679 1.00 39.28 87 PRO A O 1
ATOM 665 N N . PRO A 1 88 ? 18.496 -9.604 2.964 1.00 41.53 88 PRO A N 1
ATOM 666 C CA . PRO A 1 88 ? 17.941 -10.715 2.201 1.00 41.53 88 PRO A CA 1
ATOM 667 C C . PRO A 1 88 ? 18.532 -10.760 0.778 1.00 41.53 88 PRO A C 1
ATOM 669 O O . PRO A 1 88 ? 18.518 -9.768 0.050 1.00 41.53 88 PRO A O 1
ATOM 672 N N . ARG A 1 89 ? 19.013 -11.932 0.342 1.00 39.56 89 ARG A N 1
ATOM 673 C CA . ARG A 1 89 ? 19.300 -12.259 -1.072 1.00 39.56 89 ARG A CA 1
ATOM 674 C C . ARG A 1 89 ? 18.868 -13.698 -1.390 1.00 39.56 89 ARG A C 1
ATOM 676 O O . ARG A 1 89 ? 19.165 -14.579 -0.592 1.00 39.56 89 ARG A O 1
ATOM 683 N N . LEU A 1 90 ? 18.246 -13.916 -2.565 1.00 37.47 90 LEU A N 1
ATOM 684 C CA . LEU A 1 90 ? 18.616 -14.865 -3.653 1.00 37.47 90 LEU A CA 1
ATOM 685 C C . LEU A 1 90 ? 17.393 -15.339 -4.488 1.00 37.47 90 LEU A C 1
ATOM 687 O O . LEU A 1 90 ? 16.345 -15.657 -3.939 1.00 37.47 90 LEU A O 1
ATOM 691 N N . LEU A 1 91 ? 17.582 -15.470 -5.811 1.00 42.19 91 LEU A N 1
ATOM 692 C CA . LEU A 1 91 ? 16.620 -15.826 -6.882 1.00 42.19 91 LEU A CA 1
ATOM 693 C C . LEU A 1 91 ? 15.728 -17.073 -6.666 1.00 42.19 91 LEU A C 1
ATOM 695 O O . LEU A 1 91 ? 14.699 -17.193 -7.323 1.00 42.19 91 LEU A O 1
ATOM 699 N N . VAL A 1 92 ? 16.061 -17.980 -5.743 1.00 39.12 92 VAL A N 1
ATOM 700 C CA . VAL A 1 92 ? 15.198 -19.124 -5.372 1.00 39.12 92 VAL A CA 1
ATOM 701 C C . VAL A 1 92 ? 13.924 -18.660 -4.642 1.00 39.12 92 VAL A C 1
ATOM 703 O O . VAL A 1 92 ? 12.901 -19.341 -4.671 1.00 39.12 92 VAL A O 1
ATOM 706 N N . SER A 1 93 ? 13.937 -17.470 -4.033 1.00 40.28 93 SER A N 1
ATOM 707 C CA . SER A 1 93 ? 12.812 -16.954 -3.246 1.00 40.28 93 SER A CA 1
ATOM 708 C C . SER A 1 93 ? 11.599 -16.505 -4.067 1.00 40.28 93 SER A C 1
ATOM 710 O O . SER A 1 93 ? 10.530 -16.319 -3.494 1.00 40.28 93 SER A O 1
ATOM 712 N N . GLN A 1 94 ? 11.724 -16.362 -5.392 1.00 46.44 94 GLN A N 1
ATOM 713 C CA . GLN A 1 94 ? 10.607 -15.969 -6.261 1.00 46.44 94 GLN A CA 1
ATOM 714 C C . GLN A 1 94 ? 9.754 -17.160 -6.744 1.00 46.44 94 GLN A C 1
ATOM 716 O O . GLN A 1 94 ? 8.857 -16.991 -7.564 1.00 46.44 94 GLN A O 1
ATOM 721 N N . GLY A 1 95 ? 10.017 -18.382 -6.259 1.00 46.56 95 GLY A N 1
ATOM 722 C CA . GLY A 1 95 ? 9.189 -19.563 -6.546 1.00 46.56 95 GLY A CA 1
ATOM 723 C C . GLY A 1 95 ? 9.271 -20.086 -7.988 1.00 46.56 95 GLY A C 1
ATOM 724 O O . GLY A 1 95 ? 8.521 -20.989 -8.362 1.00 46.56 95 GLY A O 1
ATOM 725 N N . ILE A 1 96 ? 10.181 -19.554 -8.808 1.00 51.84 96 ILE A N 1
ATOM 726 C CA . ILE A 1 96 ? 10.380 -19.994 -10.192 1.00 51.84 96 ILE A CA 1
ATOM 727 C C . ILE A 1 96 ? 11.130 -21.328 -10.182 1.00 51.84 96 ILE A C 1
ATOM 729 O O . ILE A 1 96 ? 12.325 -21.387 -9.910 1.00 51.84 96 ILE A O 1
ATOM 733 N N . THR A 1 97 ? 10.415 -22.409 -10.490 1.00 55.06 97 THR A N 1
ATOM 734 C CA . THR A 1 97 ? 10.954 -23.782 -10.506 1.00 55.06 97 THR A CA 1
ATOM 735 C C . THR A 1 97 ? 11.184 -24.324 -11.913 1.00 55.06 97 THR A C 1
ATOM 737 O O . THR A 1 97 ? 11.853 -25.342 -12.069 1.00 55.06 97 THR A O 1
ATOM 740 N N . THR A 1 98 ? 10.628 -23.676 -12.943 1.00 57.12 98 THR A N 1
ATOM 741 C CA . THR A 1 98 ? 10.664 -24.151 -14.333 1.00 57.12 98 THR A CA 1
ATOM 742 C C . THR A 1 98 ? 10.985 -23.009 -15.295 1.00 57.12 98 THR A C 1
ATOM 744 O O . THR A 1 98 ? 10.402 -21.934 -15.192 1.00 57.12 98 THR A O 1
ATOM 747 N N . MET A 1 99 ? 11.884 -23.249 -16.251 1.00 65.19 99 MET A N 1
ATOM 748 C CA . MET A 1 99 ? 12.274 -22.307 -17.300 1.00 65.19 99 MET A CA 1
ATOM 749 C C . MET A 1 99 ? 12.042 -22.919 -18.686 1.00 65.19 99 MET A C 1
ATOM 751 O O . MET A 1 99 ? 12.399 -24.073 -18.931 1.00 65.19 99 MET A O 1
ATOM 755 N N . MET A 1 100 ? 11.436 -22.148 -19.593 1.00 57.38 100 MET A N 1
ATOM 756 C CA . MET A 1 100 ? 11.152 -22.574 -20.966 1.00 57.38 100 MET A CA 1
ATOM 757 C C . MET A 1 100 ? 12.224 -22.058 -21.937 1.00 57.38 100 MET A C 1
ATOM 759 O O . MET A 1 100 ? 12.481 -20.856 -21.983 1.00 57.38 100 MET A O 1
ATOM 763 N N . LEU A 1 101 ? 12.825 -22.937 -22.741 1.00 63.94 101 LEU A N 1
ATOM 764 C CA . LEU A 1 101 ? 13.820 -22.599 -23.765 1.00 63.94 101 LEU A CA 1
ATOM 765 C C . LEU A 1 101 ? 13.287 -22.878 -25.184 1.00 63.94 101 LEU A C 1
ATOM 767 O O . LEU A 1 101 ? 12.509 -23.809 -25.364 1.00 63.94 101 LEU A O 1
ATOM 771 N N . PRO A 1 102 ? 13.690 -22.108 -26.209 1.00 63.72 102 PRO A N 1
ATOM 772 C CA . PRO A 1 102 ? 13.344 -22.430 -27.593 1.00 63.72 102 PRO A CA 1
ATOM 773 C C . PRO A 1 102 ? 14.019 -23.735 -28.039 1.00 63.72 102 PRO A C 1
ATOM 775 O O . PRO A 1 102 ? 15.152 -23.992 -27.640 1.00 63.72 102 PRO A O 1
ATOM 778 N N . ASP A 1 103 ? 13.358 -24.516 -28.892 1.00 63.00 103 ASP A N 1
ATOM 779 C CA . ASP A 1 103 ? 13.936 -25.673 -29.586 1.00 63.00 103 ASP A CA 1
ATOM 780 C C . ASP A 1 103 ? 14.248 -25.326 -31.062 1.00 63.00 103 ASP A C 1
ATOM 782 O O . ASP A 1 103 ? 13.312 -25.032 -31.828 1.00 63.00 103 ASP A O 1
ATOM 786 N N . PRO A 1 104 ? 15.536 -25.308 -31.473 1.00 65.75 104 PRO A N 1
ATOM 787 C CA . PRO A 1 104 ? 16.735 -25.517 -30.658 1.00 65.75 104 PRO A CA 1
ATOM 788 C C . PRO A 1 104 ? 17.140 -24.261 -29.863 1.00 65.75 104 PRO A C 1
ATOM 790 O O . PRO A 1 104 ? 16.865 -23.126 -30.263 1.00 65.75 104 PRO A O 1
ATOM 793 N N . SER A 1 105 ? 17.877 -24.463 -28.763 1.00 64.06 105 SER A N 1
ATOM 794 C CA . SER A 1 105 ? 18.479 -23.393 -27.950 1.00 64.06 105 SER A CA 1
ATOM 795 C C . SER A 1 105 ? 20.003 -23.397 -28.045 1.00 64.06 105 SER A C 1
ATOM 797 O O . SER A 1 105 ? 20.614 -24.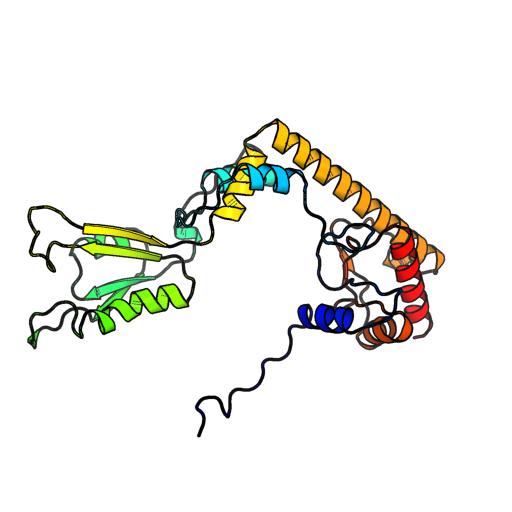371 -28.486 1.00 64.06 105 SER A O 1
ATOM 799 N N . TRP A 1 106 ? 20.650 -22.324 -27.578 1.00 66.75 106 TRP A N 1
ATOM 800 C CA . TRP A 1 106 ? 22.105 -22.320 -27.423 1.00 66.75 106 TRP A CA 1
ATOM 801 C C . TRP A 1 106 ? 22.540 -23.433 -26.460 1.00 66.75 106 TRP A C 1
ATOM 803 O O . TRP A 1 106 ? 21.995 -23.560 -25.363 1.00 66.75 106 TRP A O 1
ATOM 813 N N . ALA A 1 107 ? 23.544 -24.218 -26.862 1.00 68.25 107 ALA A N 1
ATOM 814 C CA . ALA A 1 107 ? 23.962 -25.437 -26.166 1.00 68.25 107 ALA A CA 1
ATOM 815 C C . ALA A 1 107 ? 24.305 -25.225 -24.680 1.00 68.25 107 ALA A C 1
ATOM 817 O O . ALA A 1 107 ? 24.138 -26.137 -23.877 1.00 68.25 107 ALA A O 1
ATOM 818 N N . ASN A 1 108 ? 24.733 -24.018 -24.302 1.00 64.19 108 ASN A N 1
ATOM 819 C CA . ASN A 1 108 ? 25.143 -23.705 -22.937 1.00 64.19 108 ASN A CA 1
ATOM 820 C C . ASN A 1 108 ? 24.005 -23.165 -22.042 1.00 64.19 108 ASN A C 1
ATOM 822 O O . ASN A 1 108 ? 24.194 -23.032 -20.837 1.00 64.19 108 ASN A O 1
ATOM 826 N N . HIS A 1 109 ? 22.802 -22.912 -22.578 1.00 59.72 109 HIS A N 1
ATOM 827 C CA . HIS A 1 109 ? 21.648 -22.552 -21.744 1.00 59.72 109 HIS A CA 1
ATOM 828 C C . HIS A 1 109 ? 21.260 -23.687 -20.790 1.00 59.72 109 HIS A C 1
ATOM 830 O O . HIS A 1 109 ? 21.033 -23.443 -19.609 1.00 59.72 109 HIS A O 1
ATOM 836 N N . LYS A 1 110 ? 21.216 -24.933 -21.278 1.00 67.94 110 LYS A N 1
ATOM 837 C CA . LYS A 1 110 ? 20.800 -26.085 -20.462 1.00 67.94 110 LYS A CA 1
ATOM 838 C C . LYS A 1 110 ? 21.778 -26.367 -19.305 1.00 67.94 110 LYS A C 1
ATOM 840 O O . LYS A 1 110 ? 21.295 -26.494 -18.183 1.00 67.94 110 LYS A O 1
ATOM 845 N N . PRO A 1 111 ? 23.112 -26.394 -19.510 1.00 61.25 111 PRO A N 1
ATOM 846 C CA . PRO A 1 111 ? 24.073 -26.535 -18.414 1.00 61.25 111 PRO A CA 1
ATOM 847 C C . PRO A 1 111 ? 24.043 -25.378 -17.409 1.00 61.25 111 PRO A C 1
ATOM 849 O O . PRO A 1 111 ? 24.023 -25.624 -16.206 1.00 61.25 111 PRO A O 1
ATOM 852 N N . LEU A 1 112 ? 24.002 -24.126 -17.881 1.00 54.03 112 LEU A N 1
ATOM 853 C CA . LEU A 1 112 ? 24.075 -22.945 -17.013 1.00 54.03 112 LEU A CA 1
ATOM 854 C C . LEU A 1 112 ? 22.825 -22.801 -16.137 1.00 54.03 112 LEU A C 1
ATOM 856 O O . LEU A 1 112 ? 22.926 -22.530 -14.944 1.00 54.03 112 LEU A O 1
ATOM 860 N N . LEU A 1 113 ? 21.645 -23.004 -16.723 1.00 60.62 113 LEU A N 1
ATOM 861 C CA . LEU A 1 113 ? 20.367 -22.788 -16.044 1.00 60.62 113 LEU A CA 1
ATOM 862 C C . LEU A 1 113 ? 19.906 -24.038 -15.281 1.00 60.62 113 LEU A C 1
ATOM 864 O O . LEU A 1 113 ? 19.383 -23.924 -14.175 1.00 60.62 113 LEU A O 1
ATOM 868 N N . GLY A 1 114 ? 20.154 -25.235 -15.825 1.00 56.09 114 GLY A N 1
ATOM 869 C CA . GLY A 1 114 ? 19.862 -26.505 -15.153 1.00 56.09 114 GLY A CA 1
ATOM 870 C C . GLY A 1 114 ? 20.765 -26.766 -13.943 1.00 56.09 114 GLY A C 1
ATOM 871 O O . GLY A 1 114 ? 20.292 -27.284 -12.934 1.00 56.09 114 GLY A O 1
ATOM 872 N N . GLY A 1 115 ? 22.033 -26.332 -13.986 1.00 49.78 115 GLY A N 1
ATOM 873 C CA . GLY A 1 115 ? 22.946 -26.398 -12.837 1.00 49.78 115 GLY A CA 1
ATOM 874 C C . GLY A 1 115 ? 22.496 -25.555 -11.635 1.00 49.78 115 GLY A C 1
ATOM 875 O O . GLY A 1 115 ? 22.892 -25.838 -10.510 1.00 49.78 115 GLY A O 1
ATOM 876 N N . GLY A 1 116 ? 21.626 -24.562 -11.860 1.00 55.03 116 GLY A N 1
ATOM 877 C CA . GLY A 1 116 ? 21.007 -23.730 -10.823 1.00 55.03 116 GLY A CA 1
ATOM 878 C C . GLY A 1 116 ? 19.727 -24.306 -10.202 1.00 55.03 116 GLY A C 1
ATOM 879 O O . GLY A 1 116 ? 19.075 -23.607 -9.432 1.00 55.03 116 GLY A O 1
ATOM 880 N N . GLY A 1 117 ? 19.340 -25.545 -10.535 1.00 52.75 117 GLY A N 1
ATOM 881 C CA . GLY A 1 117 ? 18.167 -26.220 -9.960 1.00 52.75 117 GLY A CA 1
ATOM 882 C C . GLY A 1 117 ? 16.828 -25.927 -10.651 1.00 52.75 117 GLY A C 1
ATOM 883 O O . GLY A 1 117 ? 15.782 -26.326 -10.142 1.00 52.75 117 GLY A O 1
ATOM 884 N N . LEU A 1 118 ? 16.833 -25.258 -11.810 1.00 59.03 118 LEU A N 1
ATOM 885 C CA . LEU A 1 118 ? 15.627 -24.982 -12.598 1.00 59.03 118 LEU A CA 1
ATOM 886 C C . LEU A 1 118 ? 15.253 -26.179 -13.485 1.00 59.03 118 LEU A C 1
ATOM 888 O O . LEU A 1 118 ? 16.086 -26.712 -14.220 1.00 59.03 118 LEU A O 1
ATOM 892 N N . LYS A 1 119 ? 13.971 -26.562 -13.498 1.00 70.00 119 LYS A N 1
ATOM 893 C CA . LYS A 1 119 ? 13.435 -27.532 -14.461 1.00 70.00 119 LYS A CA 1
ATOM 894 C C . LYS A 1 119 ? 13.376 -26.894 -15.847 1.00 70.00 119 LYS A C 1
ATOM 896 O O . LYS A 1 119 ? 12.652 -25.928 -16.058 1.00 70.00 119 LYS A O 1
ATOM 901 N N . ILE A 1 120 ? 14.096 -27.445 -16.814 1.00 73.25 120 ILE A N 1
ATOM 902 C CA . ILE A 1 120 ? 14.073 -26.931 -18.186 1.00 73.25 120 ILE A CA 1
ATOM 903 C C . ILE A 1 120 ? 12.966 -27.621 -18.990 1.00 73.25 120 ILE A C 1
ATOM 905 O O . ILE A 1 120 ? 12.843 -28.843 -18.973 1.00 73.25 120 ILE A O 1
ATOM 909 N N . THR A 1 121 ? 12.162 -26.834 -19.701 1.00 72.31 121 THR A N 1
ATOM 910 C CA . THR A 1 121 ? 11.164 -27.299 -20.682 1.00 72.31 121 THR A CA 1
ATOM 911 C C . THR A 1 121 ? 11.365 -26.553 -21.996 1.00 72.31 121 THR A C 1
ATOM 913 O O . THR A 1 121 ? 12.003 -25.504 -22.007 1.00 72.31 121 THR A O 1
ATOM 916 N N . GLU A 1 122 ? 10.880 -27.086 -23.116 1.00 66.50 122 GLU A N 1
ATOM 917 C CA . GLU A 1 122 ? 11.148 -26.511 -24.439 1.00 66.50 122 GLU A CA 1
ATOM 918 C C . GLU A 1 122 ? 9.871 -26.053 -25.149 1.00 66.50 122 GLU A C 1
ATOM 920 O O . GLU A 1 122 ? 8.803 -26.637 -24.963 1.00 66.50 122 GLU A O 1
ATOM 925 N N . TYR A 1 123 ? 9.978 -25.008 -25.974 1.00 56.88 123 TYR A N 1
ATOM 926 C CA . TYR A 1 123 ? 8.922 -24.577 -26.890 1.00 56.88 123 TYR A CA 1
ATOM 927 C C . TYR A 1 123 ? 9.418 -24.552 -28.336 1.00 56.88 123 TYR A C 1
ATOM 929 O O . TYR A 1 123 ? 10.560 -24.198 -28.623 1.00 56.88 123 TYR A O 1
ATOM 937 N N . ARG A 1 124 ? 8.532 -24.910 -29.269 1.00 60.53 124 ARG A N 1
ATOM 938 C CA . ARG A 1 124 ? 8.836 -24.969 -30.704 1.00 60.53 124 ARG A CA 1
ATOM 939 C C . ARG A 1 124 ? 9.216 -23.582 -31.230 1.00 60.53 124 ARG A C 1
ATOM 941 O O . ARG A 1 124 ? 8.396 -22.670 -31.161 1.00 60.53 124 ARG A O 1
ATOM 948 N N . TYR A 1 125 ? 10.419 -23.451 -31.789 1.00 60.31 125 TYR A N 1
ATOM 949 C CA . TYR A 1 125 ? 10.944 -22.173 -32.281 1.00 60.31 125 TYR A CA 1
ATOM 950 C C . TYR A 1 125 ? 11.413 -22.235 -33.739 1.00 60.31 125 TYR A C 1
ATOM 952 O O . TYR A 1 125 ? 11.088 -21.351 -34.532 1.00 60.31 125 TYR A O 1
ATOM 960 N N . PHE A 1 126 ? 12.135 -23.288 -34.118 1.00 60.12 126 PHE A N 1
ATOM 961 C CA . PHE A 1 126 ? 12.636 -23.470 -35.478 1.00 60.12 126 PHE A CA 1
ATOM 962 C C . PHE A 1 126 ? 11.758 -24.437 -36.272 1.00 60.12 126 PHE A C 1
ATOM 964 O O . PHE A 1 126 ? 11.325 -25.470 -35.757 1.00 60.12 126 PHE A O 1
ATOM 971 N N . LYS A 1 127 ? 11.504 -24.113 -37.543 1.00 64.75 127 LYS A N 1
ATOM 972 C CA . LYS A 1 127 ? 10.834 -25.024 -38.475 1.00 64.75 127 LYS A CA 1
ATOM 973 C C . LYS A 1 127 ? 11.874 -25.624 -39.415 1.00 64.75 127 LYS A C 1
ATOM 975 O O . LYS A 1 127 ? 12.442 -24.920 -40.246 1.00 64.75 127 LYS A O 1
ATOM 980 N N . GLN A 1 128 ? 12.107 -26.926 -39.269 1.00 61.69 128 GLN A N 1
ATOM 981 C CA . GLN A 1 128 ? 13.158 -27.645 -39.988 1.00 61.69 128 GLN A CA 1
ATOM 982 C C . GLN A 1 128 ? 12.970 -27.594 -41.511 1.00 61.69 128 GLN A C 1
ATOM 984 O O . GLN A 1 128 ? 13.928 -27.301 -42.214 1.00 61.69 128 GLN A O 1
ATOM 989 N N . ASP A 1 129 ? 11.738 -27.765 -42.000 1.00 68.38 129 ASP A N 1
ATOM 990 C CA . ASP A 1 129 ? 11.432 -27.819 -43.440 1.00 68.38 129 ASP A CA 1
ATOM 991 C C . ASP A 1 129 ? 11.693 -26.503 -44.182 1.00 68.38 129 ASP A C 1
ATOM 993 O O . ASP A 1 129 ? 11.959 -26.499 -45.380 1.00 68.38 129 ASP A O 1
ATOM 997 N N . THR A 1 130 ? 11.572 -25.369 -43.487 1.00 63.78 130 THR A N 1
ATOM 998 C CA . THR A 1 130 ? 11.747 -24.036 -44.084 1.00 63.78 130 THR A CA 1
ATOM 999 C C . THR A 1 130 ? 13.082 -23.402 -43.713 1.00 63.78 130 THR A C 1
ATOM 1001 O O . THR A 1 130 ? 13.405 -22.339 -44.228 1.00 63.78 130 THR A O 1
ATOM 1004 N N . HIS A 1 131 ? 13.859 -24.034 -42.828 1.00 60.59 131 HIS A N 1
ATOM 1005 C CA . HIS A 1 131 ? 15.115 -23.515 -42.282 1.00 60.59 131 HIS A CA 1
ATOM 1006 C C . HIS A 1 131 ? 15.022 -22.090 -41.699 1.00 60.59 131 HIS A C 1
ATOM 1008 O O . HIS A 1 131 ? 16.016 -21.367 -41.632 1.00 60.59 131 HIS A O 1
ATOM 1014 N N . THR A 1 132 ? 13.837 -21.681 -41.241 1.00 56.28 132 THR A N 1
ATOM 1015 C CA . THR A 1 132 ? 13.581 -20.338 -40.702 1.00 56.28 132 THR A CA 1
ATOM 1016 C C . THR A 1 132 ? 13.424 -20.366 -39.182 1.00 56.28 132 THR A C 1
ATOM 1018 O O . THR A 1 132 ? 12.642 -21.155 -38.641 1.00 56.28 132 THR A O 1
ATOM 1021 N N . GLY A 1 133 ? 14.122 -19.459 -38.492 1.00 57.72 133 GLY A N 1
ATOM 1022 C CA . GLY A 1 133 ? 13.718 -18.978 -37.166 1.00 57.72 133 GLY A CA 1
ATOM 1023 C C . GLY A 1 133 ? 12.671 -17.873 -37.322 1.00 57.72 133 GLY A C 1
ATOM 1024 O O . GLY A 1 133 ? 12.689 -17.189 -38.341 1.00 57.72 133 GLY A O 1
ATOM 1025 N N . LEU A 1 134 ? 11.772 -17.713 -36.341 1.00 58.66 134 LEU A N 1
ATOM 1026 C CA . LEU A 1 134 ? 10.506 -16.968 -36.487 1.00 58.66 134 LEU A CA 1
ATOM 1027 C C . LEU A 1 134 ? 9.548 -17.698 -37.448 1.00 58.66 134 LEU A C 1
ATOM 1029 O O . LEU A 1 134 ? 9.296 -17.283 -38.578 1.00 58.66 134 LEU A O 1
ATOM 1033 N N . ALA A 1 135 ? 9.075 -18.866 -37.005 1.00 56.38 135 ALA A N 1
ATOM 1034 C CA . ALA A 1 135 ? 8.371 -19.850 -37.822 1.00 56.38 135 ALA A CA 1
ATOM 1035 C C . ALA A 1 135 ? 7.044 -19.365 -38.442 1.00 56.38 135 ALA A C 1
ATOM 1037 O O . ALA A 1 135 ? 6.498 -20.075 -39.293 1.00 56.38 135 ALA A O 1
ATOM 1038 N N . ARG A 1 136 ? 6.490 -18.224 -38.003 1.00 60.62 136 ARG A N 1
ATOM 1039 C CA . ARG A 1 136 ? 5.193 -17.708 -38.482 1.00 60.62 136 ARG A CA 1
ATOM 1040 C C . ARG A 1 136 ? 5.200 -16.236 -38.894 1.00 60.62 136 ARG A C 1
ATOM 1042 O O . ARG A 1 136 ? 4.236 -15.822 -39.528 1.00 60.62 136 ARG A O 1
ATOM 1049 N N . GLY A 1 137 ? 6.268 -15.493 -38.607 1.00 64.88 137 GLY A N 1
ATOM 1050 C CA . GLY A 1 137 ? 6.387 -14.072 -38.929 1.00 64.88 137 GLY A CA 1
ATOM 1051 C C . GLY A 1 137 ? 6.529 -13.214 -37.674 1.00 64.88 137 GLY A C 1
ATOM 1052 O O . GLY A 1 137 ? 6.156 -13.608 -36.571 1.00 64.88 137 GLY A O 1
ATOM 1053 N N . LEU A 1 138 ? 7.085 -12.007 -37.831 1.00 59.78 138 LEU A N 1
ATOM 1054 C CA . LEU A 1 138 ? 7.423 -11.130 -36.702 1.00 59.78 138 LEU A CA 1
ATOM 1055 C C . LEU A 1 138 ? 6.218 -10.833 -35.788 1.00 59.78 138 LEU A C 1
ATOM 1057 O O . LEU A 1 138 ? 6.377 -10.757 -34.571 1.00 59.78 138 LEU A O 1
ATOM 1061 N N . ASN A 1 139 ? 5.019 -10.679 -36.359 1.00 66.75 139 ASN A N 1
ATOM 1062 C CA . ASN A 1 139 ? 3.805 -10.338 -35.614 1.00 66.75 139 ASN A CA 1
ATOM 1063 C C . ASN A 1 139 ? 3.251 -11.507 -34.798 1.00 66.75 139 ASN A C 1
ATOM 1065 O O . ASN A 1 139 ? 2.686 -11.285 -33.727 1.00 66.75 139 ASN A O 1
ATOM 1069 N N . GLU A 1 140 ? 3.392 -12.726 -35.303 1.00 67.25 140 GLU A N 1
ATOM 1070 C CA . GLU A 1 140 ? 2.952 -13.971 -34.688 1.00 67.25 140 GLU A CA 1
ATOM 1071 C C . GLU A 1 140 ? 3.944 -14.421 -33.615 1.00 67.25 140 GLU A C 1
ATOM 1073 O O . GLU A 1 140 ? 3.542 -14.849 -32.533 1.00 67.25 140 GLU A O 1
ATOM 1078 N N . ASP A 1 141 ? 5.239 -14.260 -33.876 1.00 67.62 141 ASP A N 1
ATOM 1079 C CA . ASP A 1 141 ? 6.300 -14.723 -32.987 1.00 67.62 141 ASP A CA 1
ATOM 1080 C C . ASP A 1 141 ? 6.546 -13.757 -31.809 1.00 67.62 141 ASP A C 1
ATOM 1082 O O . ASP A 1 141 ? 6.936 -14.192 -30.724 1.00 67.62 141 ASP A O 1
ATOM 1086 N N . ILE A 1 142 ? 6.214 -12.461 -31.945 1.00 69.31 142 ILE A N 1
ATOM 1087 C CA . ILE A 1 142 ? 6.228 -11.503 -30.820 1.00 69.31 142 ILE A CA 1
ATOM 1088 C C . ILE A 1 142 ? 5.029 -11.668 -29.869 1.00 69.31 142 ILE A C 1
ATOM 1090 O O . ILE A 1 142 ? 5.017 -11.082 -28.785 1.00 69.31 142 ILE A O 1
ATOM 1094 N N . GLN A 1 143 ? 4.017 -12.471 -30.226 1.00 67.81 143 GLN A N 1
ATOM 1095 C CA . GLN A 1 143 ? 2.816 -12.644 -29.395 1.00 67.81 143 GLN A CA 1
ATOM 1096 C C . GLN A 1 143 ? 3.137 -13.186 -28.005 1.00 67.81 143 GLN A C 1
ATOM 1098 O O . GLN A 1 143 ? 2.419 -12.873 -27.064 1.00 67.81 143 GLN A O 1
ATOM 1103 N N . ILE A 1 144 ? 4.210 -13.966 -27.841 1.00 67.75 144 ILE A N 1
ATOM 1104 C CA . ILE A 1 144 ? 4.615 -14.437 -26.514 1.00 67.75 144 ILE A CA 1
ATOM 1105 C C . ILE A 1 144 ? 5.062 -13.271 -25.627 1.00 67.75 144 ILE A C 1
ATOM 1107 O O . ILE A 1 144 ? 4.597 -13.155 -24.502 1.00 67.75 144 ILE A O 1
ATOM 1111 N N . VAL A 1 145 ? 5.855 -12.340 -26.162 1.00 68.12 145 VAL A N 1
ATOM 1112 C CA . VAL A 1 145 ? 6.263 -11.121 -25.450 1.00 68.12 145 VAL A CA 1
ATOM 1113 C C . VAL A 1 145 ? 5.039 -10.266 -25.126 1.00 68.12 145 VAL A C 1
ATOM 1115 O O . VAL A 1 145 ? 4.898 -9.810 -23.998 1.00 68.12 145 VAL A O 1
ATOM 1118 N N . ARG A 1 146 ? 4.104 -10.112 -26.075 1.00 72.00 146 ARG A N 1
ATOM 1119 C CA . ARG A 1 146 ? 2.844 -9.377 -25.854 1.00 72.00 146 ARG A CA 1
ATOM 1120 C C . ARG A 1 146 ? 1.962 -10.013 -24.784 1.00 72.00 146 ARG A C 1
ATOM 1122 O O . ARG A 1 146 ? 1.448 -9.302 -23.941 1.00 72.00 146 ARG A O 1
ATOM 1129 N N . LYS A 1 147 ? 1.867 -11.341 -24.731 1.00 69.50 147 LYS A N 1
ATOM 1130 C CA . LYS A 1 147 ? 1.129 -12.039 -23.668 1.00 69.50 147 LYS A CA 1
ATOM 1131 C C . LYS A 1 147 ? 1.744 -11.828 -22.285 1.00 69.50 147 LYS A C 1
ATOM 1133 O O . LYS A 1 147 ? 1.006 -11.724 -21.314 1.00 69.50 147 LYS A O 1
ATOM 1138 N N . PHE A 1 148 ? 3.071 -11.762 -22.190 1.00 62.53 148 PHE A N 1
ATOM 1139 C CA . PHE A 1 148 ? 3.755 -11.450 -20.932 1.00 62.53 148 PHE A CA 1
ATOM 1140 C C . PHE A 1 148 ? 3.542 -9.981 -20.527 1.00 62.53 148 PHE A C 1
ATOM 1142 O O . PHE A 1 148 ? 3.338 -9.709 -19.345 1.00 62.53 148 PHE A O 1
ATOM 1149 N N . LEU A 1 149 ? 3.506 -9.060 -21.503 1.00 59.47 149 LEU A N 1
ATOM 1150 C CA . LEU A 1 149 ? 3.112 -7.660 -21.296 1.00 59.47 149 LEU A CA 1
ATOM 1151 C C . LEU A 1 149 ? 1.671 -7.541 -20.784 1.00 59.47 149 LEU A C 1
ATOM 1153 O O . LEU A 1 149 ? 1.440 -6.905 -19.761 1.00 59.47 149 LEU A O 1
ATOM 1157 N N . ASP A 1 150 ? 0.718 -8.183 -21.462 1.00 64.12 150 ASP A N 1
ATOM 1158 C CA . ASP A 1 150 ? -0.711 -8.138 -21.127 1.00 64.12 150 ASP A CA 1
ATOM 1159 C C . ASP A 1 150 ? -1.002 -8.775 -19.758 1.00 64.12 150 ASP A C 1
ATOM 1161 O O . ASP A 1 150 ? -1.934 -8.372 -19.064 1.00 64.12 150 ASP A O 1
ATOM 1165 N N . ALA A 1 151 ? -0.186 -9.750 -19.344 1.00 58.34 151 ALA A N 1
ATOM 1166 C CA . ALA A 1 151 ? -0.263 -10.379 -18.029 1.00 58.34 151 ALA A CA 1
ATOM 1167 C C . ALA A 1 151 ? 0.355 -9.528 -16.899 1.00 58.34 151 ALA A C 1
ATOM 1169 O O . ALA A 1 151 ? 0.258 -9.918 -15.736 1.00 58.34 151 ALA A O 1
ATOM 1170 N N . GLY A 1 152 ? 0.999 -8.396 -17.216 1.00 53.34 152 GLY A N 1
ATOM 1171 C CA . GLY A 1 152 ? 1.635 -7.515 -16.231 1.00 53.34 152 GLY A CA 1
ATOM 1172 C C . GLY A 1 152 ? 2.791 -8.169 -15.468 1.00 53.34 152 GLY A C 1
ATOM 1173 O O . GLY A 1 152 ? 3.082 -7.770 -14.343 1.00 53.34 152 GLY A O 1
ATOM 1174 N N . LEU A 1 153 ? 3.411 -9.200 -16.050 1.00 52.94 153 LEU A N 1
ATOM 1175 C CA . LEU A 1 153 ? 4.484 -9.956 -15.410 1.00 52.94 153 LEU A CA 1
ATOM 1176 C C . LEU A 1 153 ? 5.818 -9.213 -15.503 1.00 52.94 153 LEU A C 1
ATOM 1178 O O . LEU A 1 153 ? 6.059 -8.433 -16.424 1.00 52.94 153 LEU A O 1
ATOM 1182 N N . GLU A 1 154 ? 6.713 -9.513 -14.567 1.00 60.25 154 GLU A N 1
ATOM 1183 C CA . GLU A 1 154 ? 8.123 -9.150 -14.675 1.00 60.25 154 GLU A CA 1
ATOM 1184 C C . GLU A 1 154 ? 8.815 -10.149 -15.598 1.00 60.25 154 GLU A C 1
ATOM 1186 O O . GLU A 1 154 ? 8.746 -11.363 -15.383 1.00 60.25 154 GLU A O 1
ATOM 1191 N N . PHE A 1 155 ? 9.471 -9.664 -16.650 1.00 60.28 155 PHE A N 1
ATOM 1192 C CA . PHE A 1 155 ? 10.172 -10.553 -17.570 1.00 60.28 155 PHE A CA 1
ATOM 1193 C C . PHE A 1 155 ? 11.311 -9.856 -18.307 1.00 60.28 155 PHE A C 1
ATOM 1195 O O . PHE A 1 155 ? 11.360 -8.633 -18.456 1.00 60.28 155 PHE A O 1
ATOM 1202 N N . ALA A 1 156 ? 12.241 -10.677 -18.786 1.00 64.50 156 ALA A N 1
ATOM 1203 C CA . ALA A 1 156 ? 13.359 -10.248 -19.602 1.00 64.50 156 ALA A CA 1
ATOM 1204 C C . ALA A 1 156 ? 13.222 -10.786 -21.030 1.00 64.50 156 ALA A C 1
ATOM 1206 O O . ALA A 1 156 ? 12.806 -11.926 -21.241 1.00 64.50 156 ALA A O 1
ATOM 1207 N N . VAL A 1 157 ? 13.626 -9.986 -22.012 1.00 62.84 157 VAL A N 1
ATOM 1208 C CA . VAL A 1 157 ? 13.739 -10.374 -23.418 1.00 62.84 157 VAL A CA 1
ATOM 1209 C C . VAL A 1 157 ? 15.196 -10.246 -23.844 1.00 62.84 157 VAL A C 1
ATOM 1211 O O . VAL A 1 157 ? 15.735 -9.147 -23.970 1.00 62.84 157 VAL A O 1
ATOM 1214 N N . CYS A 1 158 ? 15.832 -11.386 -24.101 1.00 64.75 158 CYS A N 1
ATOM 1215 C CA . CYS A 1 158 ? 17.137 -11.454 -24.748 1.00 64.75 158 CYS A CA 1
ATOM 1216 C C . CYS A 1 158 ? 16.935 -11.583 -26.261 1.00 64.75 158 CYS A C 1
ATOM 1218 O O . CYS A 1 158 ? 16.414 -12.593 -26.731 1.00 64.75 158 CYS A O 1
ATOM 1220 N N . SER A 1 159 ? 17.377 -10.593 -27.030 1.00 63.94 159 SER A N 1
ATOM 1221 C CA . SER A 1 159 ? 17.395 -10.640 -28.493 1.00 63.94 159 SER A CA 1
ATOM 1222 C C . SER A 1 159 ? 18.830 -10.712 -29.006 1.00 63.94 159 SER A C 1
ATOM 1224 O O . SER A 1 159 ? 19.746 -10.121 -28.437 1.00 63.94 159 SER A O 1
ATOM 1226 N N . SER A 1 160 ? 19.046 -11.437 -30.100 1.00 57.94 160 SER A N 1
ATOM 1227 C CA . SER A 1 160 ? 20.350 -11.558 -30.751 1.00 57.94 160 SER A CA 1
ATOM 1228 C C . SER A 1 160 ? 20.238 -11.152 -32.212 1.00 57.94 160 SER A C 1
ATOM 1230 O O . SER A 1 160 ? 19.402 -11.675 -32.948 1.00 57.94 160 SER A O 1
ATOM 1232 N N . CYS A 1 161 ? 21.140 -10.281 -32.659 1.00 55.66 161 CYS A N 1
ATOM 1233 C CA . CYS A 1 161 ? 21.232 -9.881 -34.060 1.00 55.66 161 CYS A CA 1
ATOM 1234 C C . CYS A 1 161 ? 22.107 -10.839 -34.882 1.00 55.66 161 CYS A C 1
ATOM 1236 O O . CYS A 1 161 ? 22.187 -10.707 -36.100 1.00 55.66 161 CYS A O 1
ATOM 1238 N N . SER A 1 162 ? 22.732 -11.844 -34.256 1.00 46.84 162 SER A N 1
ATOM 1239 C CA . SER A 1 162 ? 23.657 -12.737 -34.959 1.00 46.84 162 SER A CA 1
ATOM 1240 C C . SER A 1 162 ? 23.007 -13.514 -36.101 1.00 46.84 162 SER A C 1
ATOM 1242 O O . SER A 1 162 ? 23.667 -13.750 -37.098 1.00 46.84 162 SER A O 1
ATOM 1244 N N . LYS A 1 163 ? 21.736 -13.916 -35.968 1.00 54.50 163 LYS A N 1
ATOM 1245 C CA . LYS A 1 163 ? 21.038 -14.720 -36.986 1.00 54.50 163 LYS A CA 1
ATOM 1246 C C . LYS A 1 163 ? 20.094 -13.868 -37.823 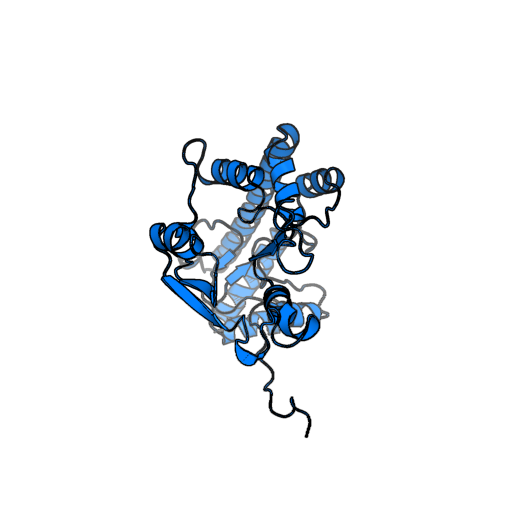1.00 54.50 163 LYS A C 1
ATOM 1248 O O . LYS A 1 163 ? 20.113 -13.961 -39.040 1.00 54.50 163 LYS A O 1
ATOM 1253 N N . ASN A 1 164 ? 19.344 -12.981 -37.174 1.00 55.16 164 ASN A N 1
ATOM 1254 C CA . ASN A 1 164 ? 18.347 -12.152 -37.852 1.00 55.16 164 ASN A CA 1
ATOM 1255 C C . ASN A 1 164 ? 18.977 -11.039 -38.712 1.00 55.16 164 ASN A C 1
ATOM 1257 O O . ASN A 1 164 ? 18.355 -10.602 -39.670 1.00 55.16 164 ASN A O 1
ATOM 1261 N N . PHE A 1 165 ? 20.203 -10.602 -38.391 1.00 50.50 165 PHE A N 1
ATOM 1262 C CA . PHE A 1 165 ? 20.934 -9.556 -39.126 1.00 50.50 165 PHE A CA 1
ATOM 1263 C C . PHE A 1 165 ? 22.292 -10.035 -39.668 1.00 50.50 165 PHE A C 1
ATOM 1265 O O . PHE A 1 165 ? 23.066 -9.233 -40.177 1.00 50.50 165 PHE A O 1
ATOM 1272 N N . GLY A 1 166 ? 22.624 -11.323 -39.528 1.00 50.81 166 GLY A N 1
ATOM 1273 C CA . GLY A 1 166 ? 23.909 -11.870 -39.983 1.00 50.81 166 GLY A CA 1
ATOM 1274 C C . GLY A 1 166 ? 25.142 -11.374 -39.211 1.00 50.81 166 GLY A C 1
ATOM 1275 O O . GLY A 1 166 ? 26.272 -11.599 -39.637 1.00 50.81 166 GLY A O 1
ATOM 1276 N N . LEU A 1 167 ? 24.959 -10.719 -38.060 1.00 47.81 167 LEU A N 1
ATOM 1277 C CA . LEU A 1 167 ? 26.034 -10.110 -37.265 1.00 47.81 167 LEU A CA 1
ATOM 1278 C C . LEU A 1 167 ? 26.658 -11.118 -36.283 1.00 47.81 167 LEU A C 1
ATOM 1280 O O . LEU A 1 167 ? 26.615 -10.953 -35.058 1.00 47.81 167 LEU A O 1
ATOM 1284 N N . TYR A 1 168 ? 27.168 -12.234 -36.807 1.00 53.34 168 TYR A N 1
ATOM 1285 C CA . TYR A 1 168 ? 27.700 -13.332 -35.990 1.00 53.34 168 TYR A CA 1
ATOM 1286 C C . TYR A 1 168 ? 28.966 -12.925 -35.224 1.00 53.34 168 TYR A C 1
ATOM 1288 O O . TYR A 1 168 ? 29.031 -13.121 -34.006 1.00 53.34 168 TYR A O 1
ATOM 1296 N N . GLY A 1 169 ? 29.946 -12.345 -35.923 1.00 45.72 169 GLY A N 1
ATOM 1297 C CA . GLY A 1 169 ? 31.242 -11.938 -35.364 1.00 45.72 169 GLY A CA 1
ATOM 1298 C C . GLY A 1 169 ? 31.180 -10.661 -34.531 1.00 45.72 169 GLY A C 1
ATOM 1299 O O . GLY A 1 169 ? 31.896 -10.546 -33.546 1.00 45.72 169 GLY A O 1
ATOM 1300 N N . GLU A 1 170 ? 30.237 -9.774 -34.848 1.00 51.81 170 GLU A N 1
ATOM 1301 C CA . GLU A 1 170 ? 30.091 -8.454 -34.213 1.00 51.81 170 GLU A CA 1
ATOM 1302 C C . GLU A 1 170 ? 29.456 -8.506 -32.816 1.00 51.81 170 GLU A C 1
ATOM 1304 O O . GLU A 1 170 ? 29.375 -7.505 -32.114 1.00 51.81 170 GLU A O 1
ATOM 1309 N N . ARG A 1 171 ? 28.975 -9.688 -32.404 1.00 49.50 171 ARG A N 1
ATOM 1310 C CA . ARG A 1 171 ? 28.417 -9.948 -31.063 1.00 49.50 171 ARG A CA 1
ATOM 1311 C C . ARG A 1 171 ? 27.274 -8.997 -30.678 1.00 49.50 171 ARG A C 1
ATOM 1313 O O . ARG A 1 171 ? 27.098 -8.667 -29.510 1.00 49.50 171 ARG A O 1
ATOM 1320 N N . VAL A 1 172 ? 26.454 -8.614 -31.658 1.00 39.88 172 VAL A N 1
ATOM 1321 C CA . VAL A 1 172 ? 25.351 -7.664 -31.466 1.00 39.88 172 VAL A CA 1
ATOM 1322 C C . VAL A 1 172 ? 24.084 -8.374 -30.973 1.00 39.88 172 VAL A C 1
ATOM 1324 O O . VAL A 1 172 ? 23.632 -9.371 -31.546 1.00 39.88 172 VAL A O 1
ATOM 1327 N N . GLY A 1 173 ? 23.487 -7.840 -29.910 1.00 45.97 173 GLY A N 1
ATOM 1328 C CA . GLY A 1 173 ? 22.228 -8.287 -29.317 1.00 45.97 173 GLY A CA 1
ATOM 1329 C C . GLY A 1 173 ? 21.722 -7.278 -28.285 1.00 45.97 173 GLY A C 1
ATOM 1330 O O . GLY A 1 173 ? 22.387 -6.281 -28.015 1.00 45.97 173 GLY A O 1
ATOM 1331 N N . SER A 1 174 ? 20.550 -7.531 -27.709 1.00 45.59 174 SER A N 1
ATOM 1332 C CA . SER A 1 174 ? 19.946 -6.681 -26.683 1.00 45.59 174 SER A CA 1
ATOM 1333 C C . SER A 1 174 ? 19.379 -7.508 -25.533 1.00 45.59 174 SER A C 1
ATOM 1335 O O . SER A 1 174 ? 18.835 -8.592 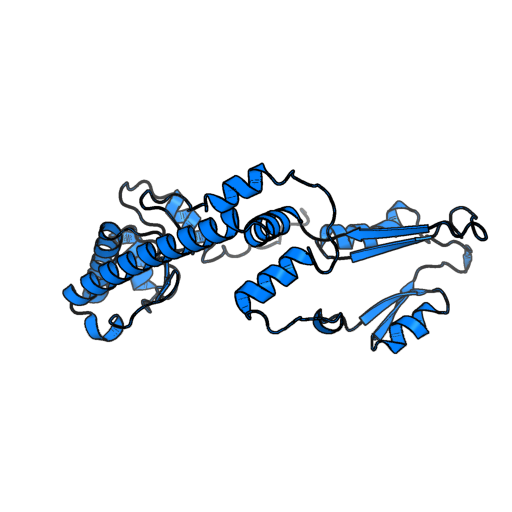-25.735 1.00 45.59 174 SER A O 1
ATOM 1337 N N . PHE A 1 175 ? 19.454 -6.961 -24.325 1.00 51.34 175 PHE A N 1
ATOM 1338 C CA . PHE A 1 175 ? 18.757 -7.453 -23.143 1.00 51.34 175 PHE A CA 1
ATOM 1339 C C . PHE A 1 175 ? 17.770 -6.372 -22.705 1.00 51.34 175 PHE A C 1
ATOM 1341 O O . PHE A 1 175 ? 18.176 -5.246 -22.428 1.00 51.34 175 PHE A O 1
ATOM 1348 N N . LEU A 1 176 ? 16.480 -6.693 -22.705 1.00 44.06 176 LEU A N 1
ATOM 1349 C CA . LEU A 1 176 ? 15.399 -5.787 -22.325 1.00 44.06 176 LEU A CA 1
ATOM 1350 C C . LEU A 1 176 ? 14.721 -6.344 -21.081 1.00 44.06 176 LEU A C 1
ATOM 1352 O O . LEU A 1 176 ? 14.403 -7.528 -21.041 1.00 44.06 176 LEU A O 1
ATOM 1356 N N . LEU A 1 177 ? 14.499 -5.501 -20.082 1.00 54.72 177 LEU A N 1
ATOM 1357 C CA . LEU A 1 177 ? 13.989 -5.900 -18.779 1.00 54.72 177 LEU A CA 1
ATOM 1358 C C . LEU A 1 177 ? 12.771 -5.058 -18.434 1.00 54.72 177 LEU A C 1
ATOM 1360 O O . LEU A 1 177 ? 12.853 -3.833 -18.459 1.00 54.72 177 LEU A O 1
ATOM 1364 N N . LEU A 1 178 ? 11.649 -5.720 -18.167 1.00 49.09 178 LEU A N 1
ATOM 1365 C CA . LEU A 1 178 ? 10.371 -5.096 -17.853 1.00 49.09 178 LEU A CA 1
ATOM 1366 C C . LEU A 1 178 ? 9.904 -5.475 -16.456 1.00 49.09 178 LEU A C 1
ATOM 1368 O O . LEU A 1 178 ? 9.944 -6.642 -16.077 1.00 49.09 178 LEU A O 1
ATOM 1372 N N . VAL A 1 179 ? 9.442 -4.470 -15.722 1.00 53.84 179 VAL A N 1
ATOM 1373 C CA . VAL A 1 179 ? 9.246 -4.494 -14.265 1.00 53.84 179 VAL A CA 1
ATOM 1374 C C . VAL A 1 179 ? 8.352 -3.302 -13.825 1.00 53.84 179 VAL A C 1
ATOM 1376 O O . VAL A 1 179 ? 8.207 -2.350 -14.601 1.00 53.84 179 VAL A O 1
ATOM 1379 N N . PRO A 1 180 ? 7.716 -3.336 -12.633 1.00 49.81 180 PRO A N 1
ATOM 1380 C CA . PRO A 1 180 ? 6.590 -2.464 -12.234 1.00 49.81 180 PRO A CA 1
ATOM 1381 C C . PRO A 1 180 ? 6.949 -0.981 -11.981 1.00 49.81 180 PRO A C 1
ATOM 1383 O O . PRO A 1 180 ? 8.107 -0.606 -12.038 1.00 49.81 180 PRO A O 1
ATOM 1386 N N . PRO A 1 181 ? 5.999 -0.064 -11.704 1.00 49.69 181 PRO A N 1
ATOM 1387 C CA . PRO A 1 181 ? 6.298 1.370 -11.623 1.00 49.69 181 PRO A CA 1
ATOM 1388 C C . PRO A 1 181 ? 7.294 1.728 -10.502 1.00 49.69 181 PRO A C 1
ATOM 1390 O O . PRO A 1 181 ? 6.967 1.690 -9.317 1.00 49.69 181 PRO A O 1
ATOM 1393 N N . LEU A 1 182 ? 8.491 2.184 -10.887 1.00 60.59 182 LEU A N 1
ATOM 1394 C CA . LEU A 1 182 ? 9.558 2.657 -9.985 1.00 60.59 182 LEU A CA 1
ATOM 1395 C C . LEU A 1 182 ? 9.171 3.842 -9.095 1.00 60.59 182 LEU A C 1
ATOM 1397 O O . LEU A 1 182 ? 9.885 4.153 -8.145 1.00 60.59 182 LEU A O 1
ATOM 1401 N N . PHE A 1 183 ? 8.111 4.572 -9.434 1.00 64.69 183 PHE A N 1
ATOM 1402 C CA . PHE A 1 183 ? 7.877 5.897 -8.868 1.00 64.69 183 PHE A CA 1
ATOM 1403 C C . PHE A 1 183 ? 7.595 5.860 -7.358 1.00 64.69 183 PHE A C 1
ATOM 1405 O O . PHE A 1 183 ? 8.216 6.607 -6.605 1.00 64.69 183 PHE A O 1
ATOM 1412 N N . GLY A 1 184 ? 6.743 4.938 -6.896 1.00 65.12 184 GLY A N 1
ATOM 1413 C CA . GLY A 1 184 ? 6.465 4.770 -5.464 1.00 65.12 184 GLY A CA 1
ATOM 1414 C C . GLY A 1 184 ? 7.700 4.333 -4.672 1.00 65.12 184 GLY A C 1
ATOM 1415 O O . GLY A 1 184 ? 7.987 4.887 -3.612 1.00 65.12 184 GLY A O 1
ATOM 1416 N N . ALA A 1 185 ? 8.485 3.406 -5.229 1.00 66.12 185 ALA A N 1
ATOM 1417 C CA . ALA A 1 185 ? 9.740 2.962 -4.626 1.00 66.12 185 ALA A CA 1
ATOM 1418 C C . ALA A 1 185 ? 10.759 4.111 -4.524 1.00 66.12 185 ALA A C 1
ATOM 1420 O O . ALA A 1 185 ? 11.396 4.276 -3.486 1.00 66.12 185 ALA A O 1
ATOM 1421 N N . LYS A 1 186 ? 10.852 4.969 -5.550 1.00 71.19 186 LYS A N 1
ATOM 1422 C CA . LYS A 1 186 ? 11.721 6.155 -5.545 1.00 71.19 186 LYS A CA 1
ATOM 1423 C C . LYS A 1 186 ? 11.317 7.188 -4.500 1.00 71.19 186 LYS A C 1
ATOM 1425 O O . LYS A 1 186 ? 12.203 7.765 -3.875 1.00 71.19 186 LYS A O 1
ATOM 1430 N N . ILE A 1 187 ? 10.020 7.413 -4.282 1.00 77.94 187 ILE A N 1
ATOM 1431 C CA . ILE A 1 187 ? 9.542 8.313 -3.220 1.00 77.94 187 ILE A CA 1
ATOM 1432 C C . ILE A 1 187 ? 10.026 7.810 -1.859 1.00 77.94 187 ILE A C 1
ATOM 1434 O O . ILE A 1 187 ? 10.663 8.556 -1.121 1.00 77.94 187 ILE A O 1
ATOM 1438 N N . VAL A 1 188 ? 9.774 6.536 -1.545 1.00 76.94 188 VAL A N 1
ATOM 1439 C CA . VAL A 1 188 ? 10.152 5.961 -0.246 1.00 76.94 188 VAL A CA 1
ATOM 1440 C C . VAL A 1 188 ? 11.673 5.931 -0.078 1.00 76.94 188 VAL A C 1
ATOM 1442 O O . VAL A 1 188 ? 12.184 6.358 0.952 1.00 76.94 188 VAL A O 1
ATOM 1445 N N . SER A 1 189 ? 12.404 5.522 -1.117 1.00 75.88 189 SER A N 1
ATOM 1446 C CA . SER A 1 189 ? 13.870 5.562 -1.155 1.00 75.88 189 SER A CA 1
ATOM 1447 C C . SER A 1 189 ? 14.408 6.976 -0.893 1.00 75.88 189 SER A C 1
ATOM 1449 O O . SER A 1 189 ? 15.334 7.147 -0.103 1.00 75.88 189 SER A O 1
ATOM 1451 N N . THR A 1 190 ? 13.792 8.009 -1.480 1.00 83.19 190 THR A N 1
ATOM 1452 C CA . THR A 1 190 ? 14.166 9.420 -1.270 1.00 83.19 190 THR A CA 1
ATOM 1453 C C . THR A 1 190 ? 13.938 9.859 0.176 1.00 83.19 190 THR A C 1
ATOM 1455 O O . THR A 1 190 ? 14.852 10.417 0.774 1.00 83.19 190 THR A O 1
ATOM 1458 N N . ILE A 1 191 ? 12.772 9.556 0.760 1.00 88.06 191 ILE A N 1
ATOM 1459 C CA . ILE A 1 191 ? 12.452 9.902 2.158 1.00 88.06 191 ILE A CA 1
ATOM 1460 C C . ILE A 1 191 ? 13.432 9.239 3.126 1.00 88.06 191 ILE A C 1
ATOM 1462 O O . ILE A 1 191 ? 13.972 9.905 3.999 1.00 88.06 191 ILE A O 1
ATOM 1466 N N . LEU A 1 192 ? 13.677 7.935 2.971 1.00 84.44 192 LEU A N 1
ATOM 1467 C CA . LEU A 1 192 ? 14.496 7.171 3.917 1.00 84.44 192 LEU A CA 1
ATOM 1468 C C . LEU A 1 192 ? 16.000 7.473 3.809 1.00 84.44 192 LEU A C 1
ATOM 1470 O O . LEU A 1 192 ? 16.744 7.190 4.747 1.00 84.44 192 LEU A O 1
ATOM 1474 N N . SER A 1 193 ? 16.447 8.040 2.684 1.00 82.69 193 SER A N 1
ATOM 1475 C CA . SER A 1 193 ? 17.854 8.395 2.448 1.00 82.69 193 SER A CA 1
ATOM 1476 C C . SER A 1 193 ? 18.243 9.793 2.917 1.00 82.69 193 SER A C 1
ATOM 1478 O O . SER A 1 193 ? 19.431 10.062 3.077 1.00 82.69 193 SER A O 1
ATOM 1480 N N . ASP A 1 194 ? 17.276 10.697 3.040 1.00 88.38 194 ASP A N 1
ATOM 1481 C CA . ASP A 1 194 ? 17.497 12.081 3.447 1.00 88.38 194 ASP A CA 1
ATOM 1482 C C . ASP A 1 194 ? 17.210 12.196 4.955 1.00 88.38 194 ASP A C 1
ATOM 1484 O O . ASP A 1 194 ? 16.080 11.934 5.371 1.00 88.38 194 ASP A O 1
ATOM 1488 N N . PRO A 1 195 ? 18.198 12.559 5.798 1.00 89.94 195 PRO A N 1
ATOM 1489 C CA . PRO A 1 195 ? 18.011 12.618 7.248 1.00 89.94 195 PRO A CA 1
ATOM 1490 C C . PRO A 1 195 ? 16.886 13.556 7.703 1.00 89.94 195 PRO A C 1
ATOM 1492 O O . PRO A 1 195 ? 16.183 13.242 8.666 1.00 89.94 195 PRO A O 1
ATOM 1495 N N . GLU A 1 196 ? 16.681 14.681 7.015 1.00 92.19 196 GLU A N 1
ATOM 1496 C CA . GLU A 1 196 ? 15.643 15.652 7.363 1.00 92.19 196 GLU A CA 1
ATOM 1497 C C . GLU A 1 196 ? 14.260 15.140 6.948 1.00 92.19 196 GLU A C 1
ATOM 1499 O O . GLU A 1 196 ? 13.308 15.215 7.731 1.00 92.19 196 GLU A O 1
ATOM 1504 N N . LEU A 1 197 ? 14.140 14.547 5.752 1.00 89.75 197 LEU A N 1
ATOM 1505 C CA . LEU A 1 197 ? 12.885 13.918 5.323 1.00 89.75 197 LEU A CA 1
ATOM 1506 C C . LEU A 1 197 ? 12.545 12.695 6.174 1.00 89.75 197 LEU A C 1
ATOM 1508 O O . LEU A 1 197 ? 11.382 12.527 6.535 1.00 89.75 197 LEU A O 1
ATOM 1512 N N . ARG A 1 198 ? 13.530 11.874 6.547 1.00 90.38 198 ARG A N 1
ATOM 1513 C CA . ARG A 1 198 ? 13.329 10.719 7.429 1.00 90.38 198 ARG A CA 1
ATOM 1514 C C . ARG A 1 198 ? 12.830 11.157 8.798 1.00 90.38 198 ARG A C 1
ATOM 1516 O O . ARG A 1 198 ? 11.803 10.659 9.249 1.00 90.38 198 ARG A O 1
ATOM 1523 N N . LYS A 1 199 ? 13.486 12.140 9.420 1.00 91.38 199 LYS A N 1
ATOM 1524 C CA . LYS A 1 199 ? 13.066 12.693 10.714 1.00 91.38 199 LYS A CA 1
ATOM 1525 C C . LYS A 1 199 ? 11.652 13.271 10.654 1.00 91.38 199 LYS A C 1
ATOM 1527 O O . LYS A 1 199 ? 10.843 13.033 11.550 1.00 91.38 199 LYS A O 1
ATOM 1532 N N . LYS A 1 200 ? 11.331 14.006 9.586 1.00 92.31 200 LYS A N 1
ATOM 1533 C CA . LYS A 1 200 ? 9.988 14.557 9.384 1.00 92.31 200 LYS A CA 1
ATOM 1534 C C . LYS A 1 200 ? 8.945 13.450 9.193 1.00 92.31 200 LYS A C 1
ATOM 1536 O O . LYS A 1 200 ? 7.861 13.538 9.759 1.00 92.31 200 LYS A O 1
ATOM 1541 N N . TRP A 1 201 ? 9.271 12.390 8.456 1.00 93.56 201 TRP A N 1
ATOM 1542 C CA . TRP A 1 201 ? 8.380 11.245 8.253 1.00 93.56 201 TRP A CA 1
ATOM 1543 C C . TRP A 1 201 ? 8.134 10.486 9.561 1.00 93.56 201 TRP A C 1
ATOM 1545 O O . TRP A 1 201 ? 6.990 10.167 9.877 1.00 93.56 201 TRP A O 1
ATOM 1555 N N . GLU A 1 202 ? 9.177 10.269 10.365 1.00 89.94 202 GLU A N 1
ATOM 1556 C CA . GLU A 1 202 ? 9.065 9.664 11.697 1.00 89.94 202 GLU A CA 1
ATOM 1557 C C . GLU A 1 202 ? 8.167 10.502 12.624 1.00 89.94 202 GLU A C 1
ATOM 1559 O O . GLU A 1 202 ? 7.340 9.946 13.355 1.00 89.94 202 GLU A O 1
ATOM 1564 N N . GLN A 1 203 ? 8.266 11.835 12.555 1.00 91.00 203 GLN A N 1
ATOM 1565 C CA . GLN A 1 203 ? 7.383 12.743 13.286 1.00 91.00 20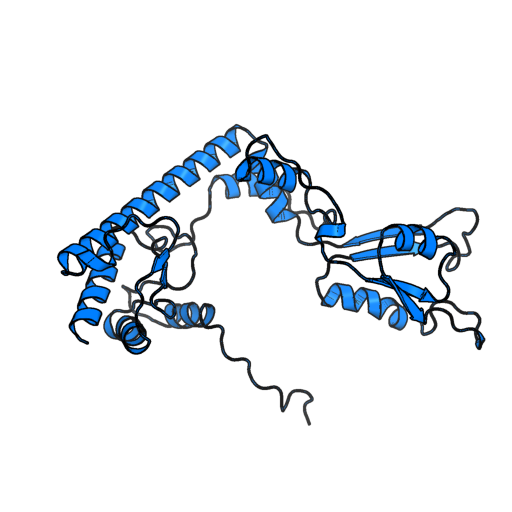3 GLN A CA 1
ATOM 1566 C C . GLN A 1 203 ? 5.926 12.637 12.808 1.00 91.00 203 GLN A C 1
ATOM 1568 O O . GLN A 1 203 ? 5.031 12.429 13.629 1.00 91.00 203 GLN A O 1
ATOM 1573 N N . GLU A 1 204 ? 5.674 12.719 11.499 1.00 88.44 204 GLU A N 1
ATOM 1574 C CA . GLU A 1 204 ? 4.323 12.591 10.931 1.00 88.44 204 GLU A CA 1
ATOM 1575 C C . GLU A 1 204 ? 3.687 11.233 11.284 1.00 88.44 204 GLU A C 1
ATOM 1577 O O . GLU A 1 204 ? 2.494 11.142 11.599 1.00 88.44 204 GLU A O 1
ATOM 1582 N N . LEU A 1 205 ? 4.488 10.163 11.298 1.00 86.06 205 LEU A N 1
ATOM 1583 C CA . LEU A 1 205 ? 4.058 8.829 11.704 1.00 86.06 205 LEU A CA 1
ATOM 1584 C C . LEU A 1 205 ? 3.706 8.773 13.201 1.00 86.06 205 LEU A C 1
ATOM 1586 O O . LEU A 1 205 ? 2.697 8.169 13.581 1.00 86.06 205 LEU A O 1
ATOM 1590 N N . ALA A 1 206 ? 4.491 9.427 14.060 1.00 87.25 206 ALA A N 1
ATOM 1591 C CA . ALA A 1 206 ? 4.218 9.518 15.493 1.00 87.25 206 ALA A CA 1
ATOM 1592 C C . ALA A 1 206 ? 2.943 10.328 15.801 1.00 87.25 206 ALA A C 1
ATOM 1594 O O . ALA A 1 206 ? 2.144 9.924 16.657 1.00 87.25 206 ALA A O 1
ATOM 1595 N N . GLU A 1 207 ? 2.711 11.430 15.088 1.00 86.00 207 GLU A N 1
ATOM 1596 C CA . GLU A 1 207 ? 1.498 12.253 15.191 1.00 86.00 207 GLU A CA 1
ATOM 1597 C C . GLU A 1 207 ? 0.255 11.483 14.725 1.00 86.00 207 GLU A C 1
ATOM 1599 O O . GLU A 1 207 ? -0.780 11.468 15.403 1.00 86.00 207 GLU A O 1
ATOM 1604 N N . THR A 1 208 ? 0.383 10.756 13.612 1.00 83.00 208 THR A N 1
ATOM 1605 C CA . THR A 1 208 ? -0.655 9.861 13.089 1.00 83.00 208 THR A CA 1
ATOM 1606 C C . THR A 1 208 ? -1.023 8.789 14.112 1.00 83.00 208 THR A C 1
ATOM 1608 O O . THR A 1 208 ? -2.199 8.606 14.435 1.00 83.00 208 THR A O 1
ATOM 1611 N N . ARG A 1 209 ? -0.020 8.118 14.693 1.00 84.94 209 ARG A N 1
ATOM 1612 C CA . ARG A 1 209 ? -0.219 7.119 15.753 1.00 84.94 209 ARG A CA 1
ATOM 1613 C C . ARG A 1 209 ? -0.920 7.717 16.973 1.00 84.94 209 ARG A C 1
ATOM 1615 O O . ARG A 1 209 ? -1.809 7.088 17.539 1.00 84.94 209 ARG A O 1
ATOM 1622 N N . THR A 1 210 ? -0.545 8.930 17.369 1.00 85.50 210 THR A N 1
ATOM 1623 C CA . THR A 1 210 ? -1.160 9.631 18.507 1.00 85.50 210 THR A CA 1
ATOM 1624 C C . THR A 1 210 ? -2.634 9.936 18.248 1.00 85.50 210 THR A C 1
ATOM 1626 O O . THR A 1 210 ? -3.471 9.728 19.124 1.00 85.50 210 THR A O 1
ATOM 1629 N N . THR A 1 211 ? -2.970 10.392 17.042 1.00 82.25 211 THR A N 1
ATOM 1630 C CA . THR A 1 211 ? -4.358 10.661 16.632 1.00 82.25 211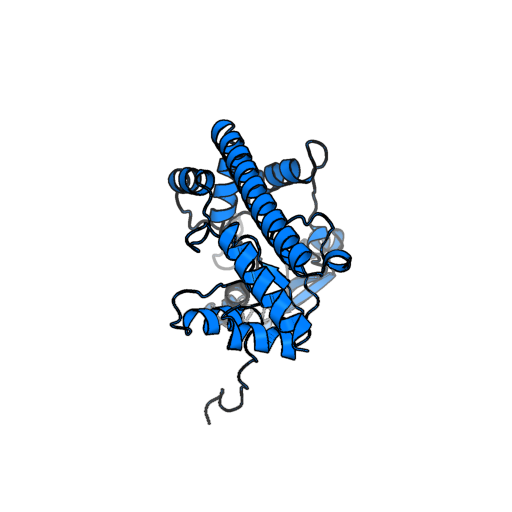 THR A CA 1
ATOM 1631 C C . THR A 1 211 ? -5.193 9.382 16.617 1.00 82.25 211 THR A C 1
ATOM 1633 O O . THR A 1 211 ? -6.276 9.342 17.196 1.00 82.25 211 THR A O 1
ATOM 1636 N N . LEU A 1 212 ? -4.648 8.304 16.052 1.00 82.94 212 LEU A N 1
ATOM 1637 C CA . LEU A 1 212 ? -5.293 6.993 16.013 1.00 82.94 212 LEU A CA 1
ATOM 1638 C C . LEU A 1 212 ? -5.574 6.440 17.419 1.00 82.94 212 LEU A C 1
ATOM 1640 O O . LEU A 1 212 ? -6.669 5.953 17.689 1.00 82.94 212 LEU A O 1
ATOM 1644 N N . ASN A 1 213 ? -4.611 6.559 18.336 1.00 85.19 213 ASN A N 1
ATOM 1645 C CA . ASN A 1 213 ? -4.779 6.108 19.717 1.00 85.19 213 ASN A CA 1
ATOM 1646 C C . ASN A 1 213 ? -5.864 6.904 20.462 1.00 85.19 213 ASN A C 1
ATOM 1648 O O . ASN A 1 213 ? -6.603 6.319 21.252 1.00 85.19 213 ASN A O 1
ATOM 1652 N N . ARG A 1 214 ? -5.998 8.212 20.196 1.00 85.06 214 ARG A N 1
ATOM 1653 C CA . ARG A 1 214 ? -7.077 9.037 20.768 1.00 85.06 214 ARG A CA 1
ATOM 1654 C C . ARG A 1 214 ? -8.452 8.612 20.261 1.00 85.06 214 ARG A C 1
ATOM 1656 O O . ARG A 1 214 ? -9.360 8.435 21.068 1.00 85.06 214 ARG A O 1
ATOM 1663 N N . ALA A 1 215 ? -8.583 8.353 18.960 1.00 83.75 215 ALA A N 1
ATOM 1664 C CA . ALA A 1 215 ? -9.822 7.835 18.385 1.00 83.75 215 ALA A CA 1
ATOM 1665 C C . ALA A 1 215 ? -10.202 6.464 18.978 1.00 83.75 215 ALA A C 1
ATOM 1667 O O . ALA A 1 215 ? -11.350 6.262 19.374 1.00 83.75 215 ALA A O 1
ATOM 1668 N N . HIS A 1 216 ? -9.237 5.547 19.136 1.00 85.19 216 HIS A N 1
ATOM 1669 C CA . HIS A 1 216 ? -9.468 4.262 19.816 1.00 85.19 216 HIS A CA 1
ATOM 1670 C C . HIS A 1 216 ? -9.897 4.434 21.275 1.00 85.19 216 HIS A C 1
ATOM 1672 O O . HIS A 1 216 ? -10.819 3.750 21.717 1.00 85.19 216 HIS A O 1
ATOM 1678 N N . ALA A 1 217 ? -9.273 5.353 22.015 1.00 85.31 217 ALA A N 1
ATOM 1679 C CA . ALA A 1 217 ? -9.628 5.626 23.405 1.00 85.31 217 ALA A CA 1
ATOM 1680 C C . ALA A 1 217 ? -11.054 6.188 23.534 1.00 85.31 217 ALA A C 1
ATOM 1682 O O . ALA A 1 217 ? -11.831 5.697 24.353 1.00 85.31 217 ALA A O 1
ATOM 1683 N N . ALA A 1 218 ? -11.424 7.159 22.693 1.00 85.38 218 ALA A N 1
ATOM 1684 C CA . ALA A 1 218 ? -12.770 7.729 22.665 1.00 85.38 218 ALA A CA 1
ATOM 1685 C C . ALA A 1 218 ? -13.827 6.673 22.302 1.00 85.38 218 ALA A C 1
ATOM 1687 O O . ALA A 1 218 ? -14.868 6.573 22.957 1.00 85.38 218 ALA A O 1
ATOM 1688 N N . PHE A 1 219 ? -13.531 5.835 21.304 1.00 86.12 219 PHE A N 1
ATOM 1689 C CA . PHE A 1 219 ? -14.393 4.730 20.895 1.00 86.12 219 PHE A CA 1
ATOM 1690 C C . PHE A 1 219 ? -14.602 3.723 22.038 1.00 86.12 219 PHE A C 1
ATOM 1692 O O . PHE A 1 219 ? -15.737 3.386 22.375 1.00 86.12 219 PHE A O 1
ATOM 1699 N N . ALA A 1 220 ? -13.518 3.279 22.684 1.00 83.94 220 ALA A N 1
ATOM 1700 C CA . ALA A 1 220 ? -13.574 2.340 23.803 1.00 83.94 220 ALA A CA 1
ATOM 1701 C C . ALA A 1 220 ? -14.326 2.922 25.012 1.00 83.94 220 ALA A C 1
ATOM 1703 O O . ALA A 1 220 ? -15.164 2.240 25.602 1.00 83.94 220 ALA A O 1
ATOM 1704 N N . GLN A 1 221 ? -14.095 4.196 25.346 1.00 85.81 221 GLN A N 1
ATOM 1705 C CA . GLN A 1 221 ? -14.787 4.876 26.443 1.00 85.81 221 GLN A CA 1
ATOM 1706 C C . GLN A 1 221 ? -16.298 4.988 26.192 1.00 85.81 221 GLN A C 1
ATOM 1708 O O . GLN A 1 221 ? -17.096 4.833 27.118 1.00 85.81 221 GLN A O 1
ATOM 1713 N N . ALA A 1 222 ? -16.717 5.255 24.955 1.00 86.69 222 ALA A N 1
ATOM 1714 C CA . ALA A 1 222 ? -18.133 5.315 24.607 1.00 86.69 222 ALA A CA 1
ATOM 1715 C C . ALA A 1 222 ? -18.808 3.933 24.690 1.00 86.69 222 ALA A C 1
ATOM 1717 O O . ALA A 1 222 ? -19.894 3.816 25.258 1.00 86.69 222 ALA A O 1
ATOM 1718 N N . LEU A 1 223 ? -18.138 2.867 24.231 1.00 85.31 223 LEU A N 1
ATOM 1719 C CA . LEU A 1 223 ? -18.629 1.493 24.407 1.00 85.31 223 LEU A CA 1
ATOM 1720 C C . LEU A 1 223 ? -18.731 1.092 25.887 1.00 85.31 223 LEU A C 1
ATOM 1722 O O . LEU A 1 223 ? -19.713 0.464 26.290 1.00 85.31 223 LEU A O 1
ATOM 1726 N N . SER A 1 224 ? -17.746 1.495 26.693 1.00 84.44 224 SER A N 1
ATOM 1727 C CA . SER A 1 224 ? -17.714 1.299 28.146 1.00 84.44 224 SER A CA 1
ATOM 1728 C C . SER A 1 224 ? -18.931 1.922 28.830 1.00 84.44 224 SER A C 1
ATOM 1730 O O . SER A 1 224 ? -19.704 1.225 29.486 1.00 84.44 224 SER A O 1
ATOM 1732 N N . LYS A 1 225 ? -19.203 3.209 28.564 1.00 85.19 225 LYS A N 1
ATOM 1733 C CA . LYS A 1 225 ? -20.410 3.907 29.050 1.00 85.19 225 LYS A CA 1
ATOM 1734 C C . LYS A 1 225 ? -21.709 3.221 28.616 1.00 85.19 225 LYS A C 1
ATOM 1736 O O . LYS A 1 225 ? -22.712 3.284 29.322 1.00 85.19 225 LYS A O 1
ATOM 1741 N N . GLY A 1 226 ? -21.692 2.557 27.463 1.00 82.62 226 GLY A N 1
ATOM 1742 C CA . GLY A 1 226 ? -22.794 1.744 26.961 1.00 82.62 226 GLY A CA 1
ATOM 1743 C C . GLY A 1 226 ? -22.997 0.406 27.681 1.00 82.62 226 GLY A C 1
ATOM 1744 O O . GLY A 1 226 ? -24.001 -0.254 27.414 1.00 82.62 226 GLY A O 1
ATOM 1745 N N . GLY A 1 227 ? -22.106 0.009 28.592 1.00 81.56 227 GLY A N 1
ATOM 1746 C CA . GLY A 1 227 ? -22.148 -1.266 29.313 1.00 81.56 227 GLY A CA 1
ATOM 1747 C C . GLY A 1 227 ? -21.515 -2.439 28.556 1.00 81.56 227 GLY A C 1
ATOM 1748 O O . GLY A 1 227 ? -21.834 -3.587 28.850 1.00 81.56 227 GLY A O 1
ATOM 1749 N N . LEU A 1 228 ? -20.646 -2.178 27.570 1.00 76.62 228 LEU A N 1
ATOM 1750 C CA . LEU A 1 228 ? -19.985 -3.210 26.751 1.00 76.62 228 LEU A CA 1
ATOM 1751 C C . LEU A 1 228 ? -18.511 -3.468 27.149 1.00 76.62 228 LEU A C 1
ATOM 1753 O O . LEU A 1 228 ? -17.732 -3.995 26.354 1.00 76.62 228 LEU A O 1
ATOM 1757 N N . ASP A 1 229 ? -18.125 -3.134 28.384 1.00 66.31 229 ASP A N 1
ATOM 1758 C CA . ASP A 1 229 ? -16.737 -3.144 28.887 1.00 66.31 229 ASP A CA 1
ATOM 1759 C C . ASP A 1 229 ? -15.954 -4.448 28.665 1.00 66.31 229 ASP A C 1
ATOM 1761 O O . ASP A 1 229 ? -14.774 -4.425 28.304 1.00 66.31 229 ASP A O 1
ATOM 1765 N N . SER A 1 230 ? -16.591 -5.605 28.853 1.00 58.53 230 SER A N 1
ATOM 1766 C CA . SER A 1 230 ? -15.901 -6.903 28.868 1.00 58.53 230 SER A CA 1
ATOM 1767 C C . SER A 1 230 ? -15.406 -7.378 27.496 1.00 58.53 230 SER A C 1
ATOM 1769 O O . SER A 1 230 ? -14.546 -8.254 27.437 1.00 58.53 230 SER A O 1
ATOM 1771 N N . LYS A 1 231 ? -15.904 -6.802 26.391 1.00 60.94 231 LYS A N 1
ATOM 1772 C CA . LYS A 1 231 ? -15.510 -7.175 25.016 1.00 60.94 231 LYS A CA 1
ATOM 1773 C C . LYS A 1 231 ? -14.543 -6.185 24.350 1.00 60.94 231 LYS A C 1
ATOM 1775 O O . LYS A 1 231 ? -13.934 -6.523 23.333 1.00 60.94 231 LYS A O 1
ATOM 1780 N N . PHE A 1 232 ? -14.395 -4.971 24.891 1.00 63.66 232 PHE A N 1
ATOM 1781 C CA . PHE A 1 232 ? -13.786 -3.841 24.168 1.00 63.66 232 PHE A CA 1
ATOM 1782 C C . PHE A 1 232 ? -12.712 -3.058 24.944 1.00 63.66 232 PHE A C 1
ATOM 1784 O O . PHE A 1 232 ? -12.188 -2.085 24.411 1.00 63.66 232 PHE A O 1
ATOM 1791 N N . SER A 1 233 ? -12.338 -3.496 26.149 1.00 56.22 233 SER A N 1
ATOM 1792 C CA . SER A 1 233 ? -11.413 -2.801 27.064 1.00 56.22 233 SER A CA 1
ATOM 1793 C C . SER A 1 233 ? -9.913 -2.962 26.769 1.00 56.22 233 SER A C 1
ATOM 1795 O O . SER A 1 233 ? -9.098 -2.246 27.349 1.00 56.22 233 SER A O 1
ATOM 1797 N N . ALA A 1 234 ? -9.517 -3.877 25.878 1.00 58.00 234 ALA A N 1
ATOM 1798 C CA . ALA A 1 234 ? -8.107 -4.073 25.536 1.00 58.00 234 ALA A CA 1
ATOM 1799 C C . ALA A 1 234 ? -7.572 -2.934 24.640 1.00 58.00 234 ALA A C 1
ATOM 1801 O O . ALA A 1 234 ? -8.279 -2.519 23.716 1.00 58.00 234 ALA A O 1
ATOM 1802 N N . PRO A 1 235 ? -6.324 -2.462 24.845 1.00 57.00 235 PRO A N 1
ATOM 1803 C CA . PRO A 1 235 ? -5.695 -1.486 23.961 1.00 57.00 235 PRO A CA 1
ATOM 1804 C C . PRO A 1 235 ? -5.603 -2.042 22.536 1.00 57.00 235 PRO A C 1
ATOM 1806 O O . PRO A 1 235 ? -5.149 -3.166 22.316 1.00 57.00 235 PRO A O 1
ATOM 1809 N N . ARG A 1 236 ? -6.061 -1.250 21.564 1.00 67.44 236 ARG A N 1
ATOM 1810 C CA . ARG A 1 236 ? -6.099 -1.630 20.149 1.00 67.44 236 ARG A CA 1
ATOM 1811 C C . ARG A 1 236 ? -5.026 -0.876 19.392 1.00 67.44 236 ARG A C 1
ATOM 1813 O O . ARG A 1 236 ? -4.909 0.340 19.505 1.00 67.44 236 ARG A O 1
ATOM 1820 N N . PHE A 1 237 ? -4.250 -1.627 18.623 1.00 67.62 237 PHE A N 1
ATOM 1821 C CA . PHE A 1 237 ? -3.188 -1.097 17.784 1.00 67.62 237 PHE A CA 1
ATOM 1822 C C . PHE A 1 237 ? -3.584 -1.206 16.317 1.00 67.62 237 PHE A C 1
ATOM 1824 O O . PHE A 1 237 ? -4.242 -2.159 15.898 1.00 67.62 237 PHE A O 1
ATOM 1831 N N . GLY A 1 238 ? -3.135 -0.239 15.526 1.00 74.81 238 GLY A N 1
ATOM 1832 C CA . GLY A 1 238 ? -3.393 -0.213 14.094 1.00 74.81 238 GLY A CA 1
ATOM 1833 C C . GLY A 1 238 ? -4.758 0.367 13.735 1.00 74.81 238 GLY A C 1
ATOM 1834 O O . GLY A 1 238 ? -5.481 0.915 14.565 1.00 74.81 238 GLY A O 1
ATOM 1835 N N . LEU A 1 239 ? -5.077 0.311 12.445 1.00 82.00 239 LEU A N 1
ATOM 1836 C CA . LEU A 1 239 ? -6.159 1.101 11.852 1.00 82.00 239 LEU A CA 1
ATOM 1837 C C . LEU A 1 239 ? -7.563 0.615 12.235 1.00 82.00 239 LEU A C 1
ATOM 1839 O O . LEU A 1 239 ? -8.530 1.353 12.063 1.00 82.00 239 LEU A O 1
ATOM 1843 N N . PHE A 1 240 ? -7.690 -0.616 12.734 1.00 83.12 240 PHE A N 1
ATOM 1844 C CA . PHE A 1 240 ? -8.975 -1.296 12.840 1.00 83.12 240 PHE A CA 1
ATOM 1845 C C . PHE A 1 240 ? -9.356 -1.682 14.265 1.00 83.12 240 PHE A C 1
ATOM 1847 O O . PHE A 1 240 ? -8.519 -2.007 15.103 1.00 83.12 240 PHE A O 1
ATOM 1854 N N . THR A 1 241 ? -10.665 -1.737 14.480 1.00 82.06 241 THR A N 1
ATOM 1855 C CA . THR A 1 241 ? -11.329 -2.262 15.668 1.00 82.06 241 THR A CA 1
ATOM 1856 C C . THR A 1 241 ? -12.279 -3.366 15.227 1.00 82.06 241 THR A C 1
ATOM 1858 O O . THR A 1 241 ? -13.176 -3.138 14.421 1.00 82.06 241 THR A O 1
ATOM 1861 N N . GLN A 1 242 ? -12.096 -4.572 15.761 1.00 85.44 242 GLN A N 1
ATOM 1862 C CA . GLN A 1 242 ? -13.000 -5.694 15.511 1.00 85.44 242 GLN A CA 1
ATOM 1863 C C . GLN A 1 242 ? -14.171 -5.675 16.505 1.00 85.44 242 GLN A C 1
ATOM 1865 O O . GLN A 1 242 ? -13.939 -5.604 17.717 1.00 85.44 242 GLN A O 1
ATOM 1870 N N . LEU A 1 243 ? -15.406 -5.724 15.996 1.00 82.75 243 LEU A N 1
ATOM 1871 C CA . LEU A 1 243 ? -16.647 -5.730 16.784 1.00 82.75 243 LEU A CA 1
ATOM 1872 C C . LEU A 1 243 ? -17.371 -7.082 16.831 1.00 82.75 243 LEU A C 1
ATOM 1874 O O . LEU A 1 243 ? -18.208 -7.271 17.709 1.00 82.75 243 LEU A O 1
ATOM 1878 N N . TYR A 1 244 ? -17.032 -8.021 15.938 1.00 84.94 244 TYR A N 1
ATOM 1879 C CA . TYR A 1 244 ? -17.652 -9.355 15.853 1.00 84.94 244 TYR A CA 1
ATOM 1880 C C . TYR A 1 244 ? -19.183 -9.305 15.706 1.00 84.94 244 TYR A C 1
ATOM 1882 O O . TYR A 1 244 ? -19.909 -10.043 16.369 1.00 84.94 244 TYR A O 1
ATOM 1890 N N . LEU A 1 245 ? -19.667 -8.407 14.846 1.00 85.62 245 LEU A N 1
ATOM 1891 C CA . LEU A 1 245 ? -21.094 -8.229 14.568 1.00 85.62 245 LEU A CA 1
ATOM 1892 C C . LEU A 1 245 ? -21.588 -9.268 13.559 1.00 85.62 245 LEU A C 1
ATOM 1894 O O . LEU A 1 245 ? -20.862 -9.624 12.626 1.00 85.62 245 LEU A O 1
ATOM 1898 N N . ASN A 1 246 ? -22.834 -9.713 13.720 1.00 90.06 246 ASN A N 1
ATOM 1899 C CA . ASN A 1 246 ? -23.510 -10.539 12.721 1.00 90.06 246 ASN A CA 1
ATOM 1900 C C . ASN A 1 246 ? -24.034 -9.688 11.543 1.00 90.06 246 ASN A C 1
ATOM 1902 O O . ASN A 1 246 ? -24.011 -8.457 11.583 1.00 90.06 246 ASN A O 1
ATOM 1906 N N . GLU A 1 247 ? -24.505 -10.342 10.479 1.00 88.62 247 GLU A N 1
ATOM 1907 C CA . GLU A 1 247 ? -24.971 -9.662 9.262 1.00 88.62 247 GLU A CA 1
ATOM 1908 C C . GLU A 1 247 ? -26.149 -8.711 9.522 1.00 88.62 247 GLU A C 1
ATOM 1910 O O . GLU A 1 247 ? -26.135 -7.579 9.043 1.00 88.62 247 GLU A O 1
ATOM 1915 N N . GLN A 1 248 ? -27.124 -9.117 10.342 1.00 89.62 248 GLN A N 1
ATOM 1916 C CA . GLN A 1 248 ? -28.271 -8.271 10.689 1.00 89.62 248 GLN A CA 1
ATOM 1917 C C . GLN A 1 248 ? -27.831 -6.998 11.420 1.00 89.62 248 GLN A C 1
ATOM 1919 O O . GLN A 1 248 ? -28.279 -5.911 11.078 1.00 89.62 248 GLN A O 1
ATOM 1924 N N . GLN A 1 249 ? -26.898 -7.110 12.366 1.00 89.50 249 GLN A N 1
ATOM 1925 C CA . GLN A 1 249 ? -26.354 -5.976 13.114 1.00 89.50 249 GLN A CA 1
ATOM 1926 C C . GLN A 1 249 ? -25.564 -5.016 12.215 1.00 89.50 249 GLN A C 1
ATOM 1928 O O . GLN A 1 249 ? -25.678 -3.801 12.367 1.00 89.50 249 GLN A O 1
ATOM 1933 N N . VAL A 1 250 ? -24.786 -5.539 11.259 1.00 87.88 250 VAL A N 1
ATOM 1934 C CA . VAL A 1 250 ? -24.085 -4.707 10.265 1.00 87.88 250 VAL A CA 1
ATOM 1935 C C . VAL A 1 250 ? -25.089 -3.953 9.387 1.00 87.88 250 VAL A C 1
ATOM 1937 O O . VAL A 1 250 ? -24.924 -2.754 9.166 1.00 87.88 250 VAL A O 1
ATOM 1940 N N . LEU A 1 251 ? -26.158 -4.619 8.939 1.00 88.69 251 LEU A N 1
ATOM 1941 C CA . LEU A 1 251 ? -27.207 -3.989 8.135 1.00 88.69 251 LEU A CA 1
ATOM 1942 C C . LEU A 1 251 ? -28.005 -2.939 8.925 1.00 88.69 251 LEU A C 1
ATOM 1944 O O . LEU A 1 251 ? -28.307 -1.879 8.375 1.00 88.69 251 LEU A O 1
ATOM 1948 N N . SER A 1 252 ? -28.300 -3.178 10.206 1.00 90.25 252 SER A N 1
ATOM 1949 C CA . SER A 1 252 ? -28.957 -2.188 11.073 1.00 90.25 252 SER A CA 1
ATOM 1950 C C . SER A 1 252 ? -28.084 -0.950 11.294 1.00 90.25 252 SER A C 1
ATOM 1952 O O . SER A 1 252 ? -28.584 0.169 11.233 1.00 90.25 252 SER A O 1
ATOM 1954 N N . LEU A 1 253 ? -26.764 -1.111 11.462 1.00 88.31 253 LEU A N 1
ATOM 1955 C CA . LEU A 1 253 ? -25.836 0.027 11.541 1.00 88.31 253 LEU A CA 1
ATOM 1956 C C . LEU A 1 253 ? -25.838 0.878 10.263 1.00 88.31 253 LEU A C 1
ATOM 1958 O O . LEU A 1 253 ? -25.826 2.109 10.340 1.00 88.31 253 LEU A O 1
ATOM 1962 N N . GLU A 1 254 ? -25.881 0.241 9.093 1.00 87.69 254 GLU A N 1
ATOM 1963 C CA . GLU A 1 254 ? -25.944 0.937 7.803 1.00 87.69 254 GLU A CA 1
ATOM 1964 C C . GLU A 1 254 ? -27.277 1.694 7.646 1.00 87.69 254 GLU A C 1
ATOM 1966 O O . GLU A 1 254 ? -27.305 2.892 7.328 1.00 87.69 254 GLU A O 1
ATOM 1971 N N . LYS A 1 255 ? -28.389 1.004 7.917 1.00 88.44 255 LYS A N 1
ATOM 1972 C CA . LYS A 1 255 ? -29.745 1.526 7.737 1.00 88.44 255 LYS A CA 1
ATOM 1973 C C . LYS A 1 255 ? -30.068 2.637 8.737 1.00 88.44 255 LYS A C 1
ATOM 1975 O O . LYS A 1 255 ? -30.362 3.761 8.323 1.00 88.44 255 LYS A O 1
ATOM 1980 N N . ASP A 1 256 ? -29.966 2.338 10.026 1.00 89.56 256 ASP A N 1
ATOM 1981 C CA . ASP A 1 256 ? -30.510 3.173 11.099 1.00 89.56 256 ASP A CA 1
ATOM 1982 C C . ASP A 1 256 ? -29.523 4.268 11.539 1.00 89.56 256 ASP A C 1
ATOM 1984 O O . ASP A 1 256 ? -29.936 5.316 12.034 1.00 89.56 256 ASP A O 1
ATOM 1988 N N . HIS A 1 257 ? -28.220 4.067 11.295 1.00 87.19 257 HIS A N 1
ATOM 1989 C CA . HIS A 1 257 ? -27.159 4.950 11.796 1.00 87.19 257 HIS A CA 1
ATOM 1990 C C . HIS A 1 257 ? -26.164 5.448 10.737 1.00 87.19 257 HIS A C 1
ATOM 1992 O O . HIS A 1 257 ? -25.200 6.123 11.095 1.00 87.19 257 HIS A O 1
ATOM 1998 N N . ALA A 1 258 ? -26.365 5.146 9.448 1.00 88.50 258 ALA A N 1
ATOM 1999 C CA . ALA A 1 258 ? -25.461 5.558 8.362 1.00 88.50 258 ALA A CA 1
ATOM 2000 C C . ALA A 1 258 ? -23.988 5.146 8.578 1.00 88.50 258 ALA A C 1
ATOM 2002 O O . ALA A 1 258 ? -23.059 5.830 8.131 1.00 88.50 258 ALA A O 1
ATOM 2003 N N . CYS A 1 259 ? -23.777 4.037 9.291 1.00 87.31 259 CYS A N 1
ATOM 2004 C CA . CYS A 1 259 ? -22.465 3.525 9.660 1.00 87.31 259 CYS A CA 1
ATOM 2005 C C . CYS A 1 259 ? -22.112 2.320 8.784 1.00 87.31 259 CYS A C 1
ATOM 2007 O O . CYS A 1 259 ? -22.652 1.228 8.949 1.00 87.31 259 CYS A O 1
ATOM 2009 N N . TYR A 1 260 ? -21.178 2.522 7.857 1.00 86.31 260 TYR A N 1
ATOM 2010 C CA . TYR A 1 260 ? -20.792 1.529 6.857 1.00 86.31 260 TYR A CA 1
ATOM 2011 C C . TYR A 1 260 ? -19.611 0.693 7.350 1.00 86.31 260 TYR A C 1
ATOM 2013 O O . TYR A 1 260 ? -18.459 1.111 7.233 1.00 86.31 260 TYR A O 1
ATOM 2021 N N . VAL A 1 261 ? -19.896 -0.481 7.914 1.00 82.94 261 VAL A N 1
ATOM 2022 C CA . VAL A 1 261 ? -18.896 -1.362 8.540 1.00 82.94 261 VAL A CA 1
ATOM 2023 C C . VAL A 1 261 ? -18.623 -2.584 7.664 1.00 82.94 261 VAL A C 1
ATOM 2025 O O . VAL A 1 261 ? -19.525 -3.109 7.013 1.00 82.94 261 VAL A O 1
ATOM 2028 N N . ALA A 1 262 ? -17.376 -3.062 7.642 1.00 82.38 262 ALA A N 1
ATOM 2029 C CA . ALA A 1 262 ? -17.039 -4.280 6.912 1.00 82.38 262 ALA A CA 1
ATOM 2030 C C . ALA A 1 262 ? -17.696 -5.531 7.544 1.00 82.38 262 ALA A C 1
ATOM 2032 O O . ALA A 1 262 ? -17.927 -5.555 8.761 1.00 82.38 262 ALA A O 1
ATOM 2033 N N . PRO A 1 263 ? -17.948 -6.594 6.751 1.00 79.56 263 PRO A N 1
ATOM 2034 C CA . PRO A 1 263 ? -18.506 -7.849 7.254 1.00 79.56 263 PRO A CA 1
ATOM 2035 C C . PRO A 1 263 ? -17.762 -8.376 8.490 1.00 79.56 263 PRO A C 1
ATOM 2037 O O . PRO A 1 263 ? -16.535 -8.294 8.578 1.00 79.56 263 PRO A O 1
ATOM 2040 N N . GLY A 1 264 ? -18.512 -8.884 9.472 1.00 79.88 264 GLY A N 1
ATOM 2041 C CA . GLY A 1 264 ? -17.972 -9.310 10.769 1.00 79.88 264 GLY A CA 1
ATOM 2042 C C . GLY A 1 264 ? -17.700 -8.165 11.756 1.00 79.88 264 GLY A C 1
ATOM 2043 O O . GLY A 1 264 ? -17.193 -8.407 12.851 1.00 79.88 264 GLY A O 1
ATOM 2044 N N . GLY A 1 265 ? -18.027 -6.916 11.407 1.00 81.75 265 GLY A N 1
ATOM 2045 C CA . GLY A 1 265 ? -17.901 -5.769 12.305 1.00 81.75 265 GLY A CA 1
ATOM 2046 C C . GLY A 1 265 ? -16.484 -5.197 12.393 1.00 81.75 265 GLY A C 1
ATOM 2047 O O . GLY A 1 265 ? -16.102 -4.687 13.445 1.00 81.75 265 GLY A O 1
ATOM 2048 N N . ARG A 1 266 ? -15.670 -5.304 11.336 1.00 84.44 266 ARG A N 1
ATOM 2049 C CA . ARG A 1 266 ? -14.351 -4.653 11.298 1.00 84.44 266 ARG A CA 1
ATOM 2050 C C . ARG A 1 266 ? -14.523 -3.170 10.966 1.00 84.44 266 ARG A C 1
ATOM 2052 O O . ARG A 1 266 ? -14.920 -2.829 9.855 1.00 84.44 266 ARG A O 1
ATOM 2059 N N . VAL A 1 267 ? -14.202 -2.304 11.919 1.00 83.88 267 VAL A N 1
ATOM 2060 C CA . VAL A 1 267 ? -14.332 -0.844 11.822 1.00 83.88 267 VAL A CA 1
ATOM 2061 C C . VAL A 1 267 ? -12.964 -0.221 11.585 1.00 83.88 267 VAL A C 1
ATOM 2063 O O . VAL A 1 267 ? -12.054 -0.438 12.384 1.00 83.88 267 VAL A O 1
ATOM 2066 N N . ASN A 1 268 ? -12.807 0.568 10.523 1.00 82.31 268 ASN A N 1
ATOM 2067 C CA . ASN A 1 268 ? -11.664 1.469 10.377 1.00 82.31 268 ASN A CA 1
ATOM 2068 C C . ASN A 1 268 ? -11.832 2.669 11.327 1.00 82.31 268 ASN A C 1
ATOM 2070 O O . ASN A 1 268 ? -12.689 3.513 11.106 1.00 82.31 268 ASN A O 1
ATOM 2074 N N . VAL A 1 269 ? -11.022 2.741 12.384 1.00 78.38 269 VAL A N 1
ATOM 2075 C CA . VAL A 1 269 ? -11.051 3.843 13.368 1.00 78.38 269 VAL A CA 1
ATOM 2076 C C . VAL A 1 269 ? -10.190 5.015 12.907 1.00 78.38 269 VAL A C 1
ATOM 2078 O O . VAL A 1 269 ? -10.385 6.143 13.341 1.00 78.38 269 VAL A O 1
ATOM 2081 N N . SER A 1 270 ? -9.266 4.775 11.975 1.00 72.75 270 SER A N 1
ATOM 2082 C CA . SER A 1 270 ? -8.379 5.814 11.448 1.00 72.75 270 SER A CA 1
ATOM 2083 C C . SER A 1 270 ? -9.093 6.882 10.615 1.00 72.75 270 SER A C 1
ATOM 2085 O O . SER A 1 270 ? -8.476 7.877 10.249 1.00 72.75 270 SER A O 1
ATOM 2087 N N . SER A 1 271 ? -10.378 6.680 10.311 1.00 67.44 271 SER A N 1
ATOM 2088 C CA . SER A 1 271 ? -11.235 7.671 9.667 1.00 67.44 271 SER A CA 1
ATOM 2089 C C . SER A 1 271 ? -12.056 8.525 10.632 1.00 67.44 271 SER A C 1
ATOM 2091 O O . SER A 1 271 ? -12.845 9.352 10.179 1.00 67.44 271 SER A O 1
ATOM 2093 N N . LEU A 1 272 ? -11.884 8.338 11.943 1.00 77.06 272 LEU A N 1
ATOM 2094 C CA . LEU A 1 272 ? -12.705 8.964 12.972 1.00 77.06 272 LEU A CA 1
ATOM 2095 C C . LEU A 1 272 ? -11.881 9.927 13.825 1.00 77.06 272 LEU A C 1
ATOM 2097 O O . LEU A 1 272 ? -10.792 9.592 14.291 1.00 77.06 272 LEU A O 1
ATOM 2101 N N . ASP A 1 273 ? -12.438 11.110 14.075 1.00 81.94 273 ASP A N 1
ATOM 2102 C CA . ASP A 1 273 ? -12.030 11.921 15.218 1.00 81.94 273 ASP A CA 1
ATOM 2103 C C . ASP A 1 273 ? -12.690 11.407 16.512 1.00 81.94 273 ASP A C 1
ATOM 2105 O O . ASP A 1 273 ? -13.473 10.456 16.502 1.00 81.94 273 ASP A O 1
ATOM 2109 N N . GLU A 1 274 ? -12.366 12.018 17.649 1.00 83.94 274 GLU A N 1
ATOM 2110 C CA . GLU A 1 274 ? -12.857 11.584 18.963 1.00 83.94 274 GLU A CA 1
ATOM 2111 C C . GLU A 1 274 ? -14.392 11.679 19.085 1.00 83.94 274 GLU A C 1
ATOM 2113 O O . GLU A 1 274 ? -15.028 10.810 19.690 1.00 83.94 274 GLU A O 1
ATOM 2118 N N . GLN A 1 275 ? -15.008 12.693 18.471 1.00 84.94 275 GLN A N 1
ATOM 2119 C CA . GLN A 1 275 ? -16.453 12.913 18.527 1.00 84.94 275 GLN A CA 1
ATOM 2120 C C . GLN A 1 275 ? -17.206 11.922 17.632 1.00 84.94 275 GLN A C 1
ATOM 2122 O O . GLN A 1 275 ? -18.219 11.338 18.038 1.00 84.94 275 GLN A O 1
ATOM 2127 N N . ALA A 1 276 ? -16.703 11.706 16.421 1.00 84.31 276 ALA A N 1
ATOM 2128 C CA . ALA A 1 276 ? -17.210 10.729 15.477 1.00 84.31 276 ALA A CA 1
ATOM 2129 C C . ALA A 1 276 ? -17.029 9.309 16.027 1.00 84.31 276 ALA A C 1
ATOM 2131 O O . ALA A 1 276 ? -17.968 8.515 15.992 1.00 84.31 276 ALA A O 1
ATOM 2132 N N . ALA A 1 277 ? -15.878 9.011 16.638 1.00 84.50 277 ALA A N 1
ATOM 2133 C CA . ALA A 1 277 ? -15.618 7.748 17.323 1.00 84.50 277 ALA A CA 1
ATOM 2134 C C . ALA A 1 277 ? -16.643 7.473 18.430 1.00 84.50 277 ALA A C 1
ATOM 2136 O O . ALA A 1 277 ? -17.230 6.390 18.467 1.00 84.50 277 ALA A O 1
ATOM 2137 N N . ALA A 1 278 ? -16.927 8.459 19.285 1.00 85.44 278 ALA A N 1
ATOM 2138 C CA . ALA A 1 278 ? -17.955 8.324 20.313 1.00 85.44 278 ALA A CA 1
ATOM 2139 C C . ALA A 1 278 ? -19.362 8.128 19.716 1.00 85.44 278 ALA A C 1
ATOM 2141 O O . ALA A 1 278 ? -20.140 7.309 20.208 1.00 85.44 278 ALA A O 1
ATOM 2142 N N . SER A 1 279 ? -19.686 8.842 18.635 1.00 86.50 279 SER A N 1
ATOM 2143 C CA . SER A 1 279 ? -20.989 8.748 17.961 1.00 86.50 279 SER A CA 1
ATOM 2144 C C . SER A 1 279 ? -21.218 7.369 17.339 1.00 86.50 279 SER A C 1
ATOM 2146 O O . SER A 1 279 ? -22.267 6.761 17.554 1.00 86.50 279 SER A O 1
ATOM 2148 N N . VAL A 1 280 ? -20.216 6.833 16.635 1.00 86.94 280 VAL A N 1
ATOM 2149 C CA . VAL A 1 280 ? -20.266 5.483 16.052 1.00 86.94 280 VAL A CA 1
ATOM 2150 C C . VAL A 1 280 ? -20.354 4.423 17.153 1.00 86.94 280 VAL A C 1
ATOM 2152 O O . VAL A 1 280 ? -21.156 3.497 17.051 1.00 86.94 280 VAL A O 1
ATOM 2155 N N . ALA A 1 281 ? -19.586 4.557 18.236 1.00 88.00 281 ALA A N 1
ATOM 2156 C CA . ALA A 1 281 ? -19.663 3.635 19.368 1.00 88.00 281 ALA A CA 1
ATOM 2157 C C . ALA A 1 281 ? -21.060 3.617 20.018 1.00 88.00 281 ALA A C 1
ATOM 2159 O O . ALA A 1 281 ? -21.575 2.547 20.336 1.00 88.00 281 ALA A O 1
ATOM 2160 N N . ASN A 1 282 ? -21.718 4.772 20.154 1.00 87.81 282 ASN A N 1
ATOM 2161 C CA . ASN A 1 282 ? -23.088 4.842 20.670 1.00 87.81 282 ASN A CA 1
ATOM 2162 C C . ASN A 1 282 ? -24.101 4.147 19.744 1.00 87.81 282 ASN A C 1
ATOM 2164 O O . ASN A 1 282 ? -24.988 3.451 20.236 1.00 87.81 282 ASN A O 1
ATOM 2168 N N . ALA A 1 283 ? -23.949 4.277 18.422 1.00 89.62 283 ALA A N 1
ATOM 2169 C CA . ALA A 1 283 ? -24.767 3.542 17.453 1.00 89.62 283 ALA A CA 1
ATOM 2170 C C . ALA A 1 283 ? -24.581 2.021 17.594 1.00 89.62 283 ALA A C 1
ATOM 2172 O O . ALA A 1 283 ? -25.550 1.265 17.627 1.00 89.62 283 ALA A O 1
ATOM 2173 N N . VAL A 1 284 ? -23.335 1.569 17.774 1.00 88.69 284 VAL A N 1
ATOM 2174 C CA . VAL A 1 284 ? -23.017 0.157 18.048 1.00 88.69 284 VAL A CA 1
ATOM 2175 C C . VAL A 1 284 ? -23.691 -0.327 19.334 1.00 88.69 284 VAL A C 1
ATOM 2177 O O . VAL A 1 284 ? -24.282 -1.405 19.339 1.00 88.69 284 VAL A O 1
ATOM 2180 N N . VAL A 1 285 ? -23.662 0.469 20.408 1.00 88.81 285 VAL A N 1
ATOM 2181 C CA . VAL A 1 285 ? -24.352 0.148 21.670 1.00 88.81 285 VAL A CA 1
ATOM 2182 C C . VAL A 1 285 ? -25.859 0.015 21.461 1.00 88.81 285 VAL A C 1
ATOM 2184 O O . VAL A 1 285 ? -26.460 -0.914 21.997 1.00 88.81 285 VAL A O 1
ATOM 2187 N N . GLN A 1 286 ? -26.475 0.917 20.694 1.00 89.06 286 GLN A N 1
ATOM 2188 C CA . GLN A 1 286 ? -27.911 0.871 20.413 1.00 89.06 286 GLN A CA 1
ATOM 2189 C C . GLN A 1 286 ? -28.283 -0.399 19.646 1.00 89.06 286 GLN A C 1
ATOM 2191 O O . GLN A 1 286 ? -29.148 -1.143 20.105 1.00 89.06 286 GLN A O 1
ATOM 2196 N N . VAL A 1 287 ? -27.583 -0.715 18.555 1.00 89.62 287 VAL A N 1
ATOM 2197 C CA . VAL A 1 287 ? -27.847 -1.928 17.761 1.00 89.62 287 VAL A CA 1
ATOM 2198 C C . VAL A 1 287 ? -27.656 -3.201 18.591 1.00 89.62 287 VAL A C 1
ATOM 2200 O O . VAL A 1 287 ? -28.508 -4.087 18.560 1.00 89.62 287 VAL A O 1
ATOM 2203 N N . LEU A 1 288 ? -26.591 -3.279 19.396 1.00 84.62 288 LEU A N 1
ATOM 2204 C CA . LEU A 1 288 ? -26.315 -4.443 20.247 1.00 84.62 288 LEU A CA 1
ATOM 2205 C C . LEU A 1 288 ? -27.304 -4.624 21.406 1.00 84.62 288 LEU A C 1
ATOM 2207 O O . LEU A 1 288 ? -27.408 -5.731 21.919 1.00 84.62 288 LEU A O 1
ATOM 2211 N N . LYS A 1 289 ? -28.000 -3.566 21.836 1.00 82.38 289 LYS A N 1
ATOM 2212 C CA . LYS A 1 289 ? -29.054 -3.640 22.865 1.00 82.38 289 LYS A CA 1
ATOM 2213 C C . LYS A 1 289 ? -30.452 -3.871 22.294 1.00 82.38 289 LYS A C 1
ATOM 2215 O O . LYS A 1 289 ? -31.351 -4.239 23.040 1.00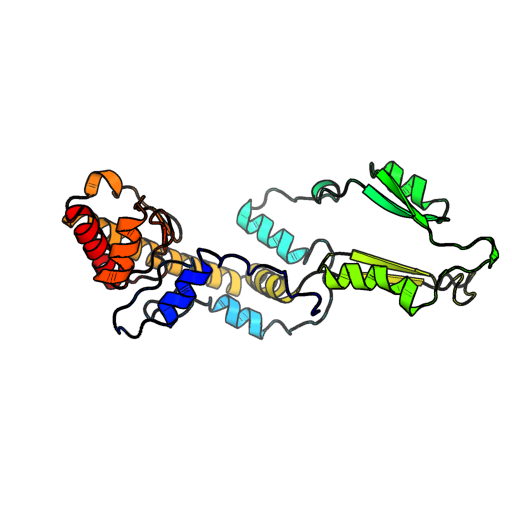 82.38 289 LYS A O 1
ATOM 2220 N N . SER A 1 290 ? -30.639 -3.603 21.004 1.00 75.44 290 SER A N 1
ATOM 2221 C CA . SER A 1 290 ? -31.925 -3.737 20.303 1.00 75.44 290 SER A CA 1
ATOM 2222 C C . SER A 1 290 ? -32.160 -5.143 19.741 1.00 75.44 290 SER A C 1
ATOM 2224 O O . SER A 1 290 ? -33.226 -5.403 19.189 1.00 75.44 290 SER A O 1
ATOM 2226 N N . THR A 1 291 ? -31.155 -6.016 19.848 1.00 56.75 291 THR A N 1
ATOM 2227 C CA . THR A 1 291 ? -31.140 -7.397 19.347 1.00 56.75 291 THR A CA 1
ATOM 2228 C C . THR A 1 291 ? -30.918 -8.345 20.514 1.00 56.75 291 THR A C 1
ATOM 2230 O O . THR A 1 291 ? -31.557 -9.417 20.528 1.00 56.75 291 THR A O 1
#

Secondary structure (DSSP, 8-state):
--TTTT-PPPPPPTTHHHHHHHHH---SS-EEESS---B-TTSPBP--HHHHHHHHHS--------TT--HHHHHHHHHHHH-TT-----GGGG---EEEEEES--TTHHHHHHTTTPEEEEEE-EEGGGTEESSS-HHHHTHHHHHHHHTT--EEEEEEHHHHS--TTTT-EEEEEE-S-HHHHHHHHHHHHSHHHHHHHHHHHHHHHHHHHHHHHHHHHHHHHTT-HHHH-S---SSEEE----HHHHHHHHHHH-EEEBTTTEEE-TT--HHHHHHHHHHHHHHHH--

Foldseek 3Di:
DPPCPPPDDDDDDLQVVLVVLLVVDPDPLAFRFRDQFQADQVLHGDDQVLLVVLLVVDDFDPDAADQVFDVLLQVLVCCVPPNPDDDDDDPVVVVQQEDEAEVVHDPCVCVVVVVVRHHYHYDYAADPVVRDGVVPDPVVSCVVVVVCVVVQHWDKDKFFCCPVVVCVPVRDIDIDTHHDGNSVSSSSSSQSPDPVSVVSSVVVVVVLQVQLQLLLVLLQVLLVVLVNNVPRVDRDDDQWDQDQDAPVLQVCCCPVPNYRARHRRITGSSSHGSVSSSSSSNSSSVSVVVD

Organism: Guillardia theta (strain CCMP2712) (NCBI:txid905079)

pLDDT: mean 70.41, std 14.24, range [37.47, 93.56]

InterPro domains:
  IPR000796 Aspartate/other aminotransferase [PTHR11879] (180-289)
  IPR004838 Aminotransferases, class-I, pyridoxal-phosphate-binding site [PS00105] (160-173)
  IPR004839 Aminotransferase, class I/classII, large domain [PF00155] (131-176)
  IPR015421 Pyridoxal phosphate-dependent transferase, major domain [G3DSA:3.40.640.10] (62-86)
  IPR015421 Pyridoxal phosphate-dependent transferase, major domain [G3DSA:3.40.640.10] (132-178)
  IPR015421 Pyridoxal phosphate-dependent transferase, major domain [G3DSA:3.40.640.10] (179-209)
  IPR015422 Pyridoxal phosphate-dependent transferase, small domain [G3DSA:3.90.1150.10] (7-61)
  IPR015422 Pyridoxal phosphate-dependent transferase, small domain [G3DSA:3.90.1150.10] (210-284)
  IPR015424 Pyridoxal phosphate-dependent transferase [SSF53383] (1-273)

Sequence (291 aa):
MSFFADVPKAPPDPLLSITGRFKADSRPNKFDLGIGVLRRTDNTSHEFETVKVAAKSVAPSCFYPHPGGDDKFVSLMAEVIFGSSLPPRLLVSQGITTMMLPDPSWANHKPLLGGGGLKITEYRYFKQDTHTGLARGLNEDIQIVRKFLDAGLEFAVCSSCSKNFGLYGERVGSFLLLVPPLFGAKIVSTILSDPELRKKWEQELAETRTTLNRAHAAFAQALSKGGLDSKFSAPRFGLFTQLYLNEQQVLSLEKDHACYVAPGGRVNVSSLDEQAAASVANAVVQVLKST

Radius of gyration: 27.7 Å; chains: 1; bounding box: 63×45×73 Å